Protein AF-A0A843C8K8-F1 (afdb_monomer_lite)

Foldseek 3Di:
DDDDPPPPDPPDPDFAAADPLQVVLLVVLVVVLVPDPDDAPDLPQLVVLQVAWDKDKDADDPPFQAGIEIETEHEHETEDDPVPDDPPDPQQKAKDWDWFWDDDPRYIYIYTYIYIYGPSVSLVPDPDPPVLLSSLVSNLSVSLNSQLVRQVVVCVHDPPVQRNVVSRDDRPDDGPSVSSVPVCPPSVVRSLSSSQRSLVVVVKGKDKDKAALVQDDQQKHKDFPAFLVVPVVQPVQHKDKDKDKDQWPPWDWDDDPGTTMIITGRVDSNGMMMMIIIIHRRDPPDD

Structure (mmCIF, N/CA/C/O backbone):
data_AF-A0A843C8K8-F1
#
_entry.id   AF-A0A843C8K8-F1
#
loop_
_atom_site.group_PDB
_atom_site.id
_atom_site.type_symbol
_atom_site.label_atom_id
_atom_site.label_alt_id
_atom_site.label_comp_id
_atom_site.label_asym_id
_atom_site.label_entity_id
_atom_site.label_seq_id
_atom_site.pdbx_PDB_ins_code
_atom_site.Cartn_x
_atom_site.Cartn_y
_atom_site.Cartn_z
_atom_site.occupancy
_atom_site.B_iso_or_equiv
_atom_site.auth_seq_id
_atom_site.auth_comp_id
_atom_site.auth_asym_id
_atom_site.auth_atom_id
_atom_site.pdbx_PDB_model_num
ATOM 1 N N . MET A 1 1 ? 1.374 24.746 45.675 1.00 36.50 1 MET A N 1
ATOM 2 C CA . MET A 1 1 ? 1.376 23.460 44.952 1.00 36.50 1 MET A CA 1
ATOM 3 C C . MET A 1 1 ? 0.695 23.708 43.614 1.00 36.50 1 MET A C 1
ATOM 5 O O . MET A 1 1 ? -0.522 23.786 43.574 1.00 36.50 1 MET A O 1
ATOM 9 N N . PHE A 1 2 ? 1.474 24.009 42.573 1.00 31.77 2 PHE A N 1
ATOM 10 C CA . PHE A 1 2 ? 0.961 24.253 41.222 1.00 31.77 2 PHE A CA 1
ATOM 11 C C . PHE A 1 2 ? 0.890 22.905 40.502 1.00 31.77 2 PHE A C 1
ATOM 13 O O . PHE A 1 2 ? 1.922 22.283 40.266 1.00 31.77 2 PHE A O 1
ATOM 20 N N . LEU A 1 3 ? -0.322 22.437 40.214 1.00 31.28 3 LEU A N 1
ATOM 21 C CA . LEU A 1 3 ? -0.553 21.294 39.336 1.00 31.28 3 LEU A CA 1
ATOM 22 C C . LEU A 1 3 ? -0.381 21.781 37.893 1.00 31.28 3 LEU A C 1
ATOM 24 O O . LEU A 1 3 ? -1.264 22.441 37.350 1.00 31.28 3 LEU A O 1
ATOM 28 N N . LEU A 1 4 ? 0.779 21.491 37.298 1.00 28.53 4 LEU A N 1
ATOM 29 C CA . LEU A 1 4 ? 0.953 21.551 35.851 1.00 28.53 4 LEU A CA 1
ATOM 30 C C . LEU A 1 4 ? 0.167 20.377 35.257 1.00 28.53 4 LEU A C 1
ATOM 32 O O . LEU A 1 4 ? 0.599 19.228 35.324 1.00 28.53 4 LEU A O 1
ATOM 36 N N . VAL A 1 5 ? -1.004 20.668 34.699 1.00 31.78 5 VAL A N 1
ATOM 37 C CA . VAL A 1 5 ? -1.698 19.743 33.804 1.00 31.78 5 VAL A CA 1
ATOM 38 C C . VAL A 1 5 ? -0.985 19.847 32.457 1.00 31.78 5 VAL A C 1
ATOM 40 O O . VAL A 1 5 ? -1.311 20.698 31.634 1.00 31.78 5 VAL A O 1
ATOM 43 N N . CYS A 1 6 ? 0.057 19.037 32.260 1.00 30.80 6 CYS A N 1
ATOM 44 C CA . CYS A 1 6 ? 0.597 18.802 30.926 1.00 30.80 6 CYS A CA 1
ATOM 45 C C . CYS A 1 6 ? -0.424 17.957 30.163 1.00 30.80 6 CYS A C 1
ATOM 47 O O . CYS A 1 6 ? -0.454 16.737 30.301 1.00 30.80 6 CYS A O 1
ATOM 49 N N . SER A 1 7 ? -1.278 18.612 29.380 1.00 30.23 7 SER A N 1
ATOM 50 C CA . SER A 1 7 ? -2.050 17.950 28.334 1.00 30.23 7 SER A CA 1
ATOM 51 C C . SER A 1 7 ? -1.064 17.429 27.292 1.00 30.23 7 SER A C 1
ATOM 53 O O . SER A 1 7 ? -0.550 18.193 26.476 1.00 30.23 7 SER A O 1
ATOM 55 N N . ILE A 1 8 ? -0.754 16.138 27.360 1.00 34.59 8 ILE A N 1
ATOM 56 C CA . ILE A 1 8 ? -0.013 15.439 26.314 1.00 34.59 8 ILE A CA 1
ATOM 57 C C . ILE A 1 8 ? -1.003 15.266 25.158 1.00 34.59 8 ILE A C 1
ATOM 59 O O . ILE A 1 8 ? -1.773 14.313 25.125 1.00 34.59 8 ILE A O 1
ATOM 63 N N . TYR A 1 9 ? -1.053 16.243 24.253 1.00 33.44 9 TYR A N 1
ATOM 64 C CA . TYR A 1 9 ? -1.644 16.021 22.938 1.00 33.44 9 TYR A CA 1
ATOM 65 C C . TYR A 1 9 ? -0.715 15.056 22.193 1.00 33.44 9 TYR A C 1
ATOM 67 O O . TYR A 1 9 ? 0.484 15.345 22.118 1.00 33.44 9 TYR A O 1
ATOM 75 N N . PRO A 1 10 ? -1.200 13.928 21.645 1.00 42.00 10 PRO A N 1
ATOM 76 C CA . PRO A 1 10 ? -0.404 13.198 20.677 1.00 42.00 10 PRO A CA 1
ATOM 77 C C . PRO A 1 10 ? -0.187 14.144 19.491 1.00 42.00 10 PRO A C 1
ATOM 79 O O . PRO A 1 10 ? -1.145 14.671 18.923 1.00 42.00 10 PRO A O 1
ATOM 82 N N . ALA A 1 11 ? 1.076 14.442 19.193 1.00 40.44 11 ALA A N 1
ATOM 83 C CA . ALA A 1 11 ? 1.485 15.391 18.166 1.00 40.44 11 ALA A CA 1
ATOM 84 C C . ALA A 1 11 ? 1.257 14.801 16.765 1.00 40.44 11 ALA A C 1
ATOM 86 O O . ALA A 1 11 ? 2.199 14.502 16.038 1.00 40.44 11 ALA A O 1
ATOM 87 N N . PHE A 1 12 ? -0.003 14.608 16.389 1.00 56.47 12 PHE A N 1
ATOM 88 C CA . PHE A 1 12 ? -0.376 14.478 14.992 1.00 56.47 12 PHE A CA 1
ATOM 89 C C . PHE A 1 12 ? -0.497 15.893 14.434 1.00 56.47 12 PHE A C 1
ATOM 91 O O . PHE A 1 12 ? -1.189 16.724 15.020 1.00 56.47 12 PHE A O 1
ATOM 98 N N . GLY A 1 13 ? 0.202 16.179 13.333 1.00 61.47 13 GLY A N 1
ATOM 99 C CA . GLY A 1 13 ? 0.035 17.447 12.628 1.00 61.47 13 GLY A CA 1
ATOM 100 C C . GLY A 1 13 ? -1.440 17.696 12.315 1.00 61.47 13 GLY A C 1
ATOM 101 O O . GLY A 1 13 ? -2.194 16.744 12.057 1.00 61.47 13 GLY A O 1
ATOM 102 N N . ASP A 1 14 ? -1.842 18.967 12.369 1.00 78.69 14 ASP A N 1
ATOM 103 C CA . ASP A 1 14 ? -3.191 19.380 11.997 1.00 78.69 14 ASP A CA 1
ATOM 104 C C . ASP A 1 14 ? -3.522 18.845 10.603 1.00 78.69 14 ASP A C 1
ATOM 106 O O . ASP A 1 14 ? -2.689 18.848 9.695 1.00 78.69 14 ASP A O 1
ATOM 110 N N . TYR A 1 15 ? -4.751 18.370 10.436 1.00 89.31 15 TYR A N 1
ATOM 111 C CA . TYR A 1 15 ? -5.216 17.893 9.145 1.00 89.31 15 TYR A CA 1
ATOM 112 C C . TYR A 1 15 ? -5.156 19.007 8.094 1.00 89.31 15 TYR A C 1
ATOM 114 O O . TYR A 1 15 ? -5.647 20.117 8.317 1.00 89.31 15 TYR A O 1
ATOM 122 N N . VAL A 1 16 ? -4.617 18.672 6.922 1.00 94.25 16 VAL A N 1
ATOM 123 C CA . VAL A 1 16 ? -4.558 19.564 5.765 1.00 94.25 16 VAL A CA 1
ATOM 124 C C . VAL A 1 16 ? -5.224 18.886 4.574 1.00 94.25 16 VAL A C 1
ATOM 126 O O . VAL A 1 16 ? -4.827 17.793 4.172 1.00 94.25 16 VAL A O 1
ATOM 129 N N . GLU A 1 17 ? -6.222 19.559 4.000 1.00 96.12 17 GLU A N 1
ATOM 130 C CA . GLU A 1 17 ? -6.903 19.134 2.772 1.00 96.12 17 GLU A CA 1
ATOM 131 C C . GLU A 1 17 ? -5.903 18.921 1.621 1.00 96.12 17 GLU A C 1
ATOM 133 O O . GLU A 1 17 ? -4.975 19.729 1.475 1.00 96.12 17 GLU A O 1
ATOM 138 N N . PRO A 1 18 ? -6.090 17.889 0.775 1.00 97.12 18 PRO A N 1
ATOM 139 C CA . PRO A 1 18 ? -5.242 17.675 -0.385 1.00 97.12 18 PRO A CA 1
ATOM 140 C C . PRO A 1 18 ? -5.320 18.869 -1.338 1.00 97.12 18 PRO A C 1
ATOM 142 O O . PRO A 1 18 ? -6.346 19.538 -1.496 1.00 97.12 18 PRO A O 1
ATOM 145 N N . THR A 1 19 ? -4.225 19.124 -2.036 1.00 97.12 19 THR A N 1
ATOM 146 C CA . THR A 1 19 ? -4.214 20.041 -3.171 1.00 97.12 19 THR A CA 1
ATOM 147 C C . THR A 1 19 ? -5.104 19.510 -4.298 1.00 97.12 19 THR A C 1
ATOM 149 O O . THR A 1 19 ? -5.390 18.315 -4.405 1.00 97.12 19 THR A O 1
ATOM 152 N N . LEU A 1 20 ? -5.500 20.400 -5.215 1.00 97.12 20 LEU A N 1
ATOM 153 C CA . LEU A 1 20 ? -6.274 20.007 -6.394 1.00 97.12 20 LEU A CA 1
ATOM 154 C C . LEU A 1 20 ? -5.556 18.930 -7.228 1.00 97.12 20 LEU A C 1
ATOM 156 O O . LEU A 1 20 ? -6.210 18.039 -7.762 1.00 97.12 20 LEU A O 1
ATOM 160 N N . GLN A 1 21 ? -4.225 19.004 -7.326 1.00 96.44 21 GLN A N 1
ATOM 161 C CA . GLN A 1 21 ? -3.424 18.046 -8.085 1.00 96.44 21 GLN A CA 1
ATOM 162 C C . GLN A 1 21 ? -3.425 16.661 -7.425 1.00 96.44 21 GLN A C 1
ATOM 164 O O . GLN A 1 21 ? -3.649 15.667 -8.113 1.00 96.44 21 GLN A O 1
ATOM 169 N N . GLU A 1 22 ? -3.236 16.589 -6.105 1.00 96.50 22 GLU A N 1
ATOM 170 C CA . GLU A 1 22 ? -3.284 15.333 -5.342 1.00 96.50 22 GLU A CA 1
ATOM 171 C C . GLU A 1 22 ? -4.676 14.693 -5.420 1.00 96.50 22 GLU A C 1
ATOM 173 O O . GLU A 1 22 ? -4.799 13.498 -5.696 1.00 96.50 22 GLU A O 1
ATOM 178 N N . GLN A 1 23 ? -5.736 15.497 -5.281 1.00 97.69 23 GLN A N 1
ATOM 179 C CA . GLN A 1 23 ? -7.117 15.029 -5.406 1.00 97.69 23 GLN A CA 1
ATOM 180 C C . GLN A 1 23 ? -7.416 14.476 -6.809 1.00 97.69 23 GLN A C 1
ATOM 182 O O . GLN A 1 23 ? -8.039 13.421 -6.948 1.00 97.69 23 GLN A O 1
ATOM 187 N N . GLN A 1 24 ? -6.994 15.182 -7.863 1.00 97.62 24 GLN A N 1
ATOM 188 C CA . GLN A 1 24 ? -7.176 14.739 -9.248 1.00 97.62 24 GLN A CA 1
ATOM 189 C C . GLN A 1 24 ? -6.391 13.460 -9.540 1.00 97.62 24 GLN A C 1
ATOM 191 O O . GLN A 1 24 ? -6.925 12.557 -10.189 1.00 97.62 24 GLN A O 1
ATOM 196 N N . LEU A 1 25 ? -5.158 13.366 -9.035 1.00 96.69 25 LEU A N 1
ATOM 197 C CA . LEU A 1 25 ? -4.328 12.175 -9.155 1.00 96.69 25 LEU A CA 1
ATOM 198 C C . LEU A 1 25 ? -5.003 10.973 -8.490 1.00 96.69 25 LEU A C 1
ATOM 200 O O . LEU A 1 25 ? -5.185 9.951 -9.150 1.00 96.69 25 LEU A O 1
ATOM 204 N N . TYR A 1 26 ? -5.445 11.111 -7.236 1.00 97.75 26 TYR A N 1
ATOM 205 C CA . TYR A 1 26 ? -6.171 10.051 -6.537 1.00 97.75 26 TYR A CA 1
ATOM 206 C C . TYR A 1 26 ? -7.412 9.608 -7.317 1.00 97.75 26 TYR A C 1
ATOM 208 O O . TYR A 1 26 ? -7.574 8.422 -7.591 1.00 97.75 26 TYR A O 1
ATOM 216 N N . ASN A 1 27 ? -8.259 10.553 -7.736 1.00 97.88 27 ASN A N 1
ATOM 217 C CA . ASN A 1 27 ? -9.490 10.239 -8.463 1.00 97.88 27 ASN A CA 1
ATOM 218 C C . ASN A 1 27 ? -9.206 9.486 -9.770 1.00 97.88 27 ASN A C 1
ATOM 220 O O . ASN A 1 27 ? -9.913 8.533 -10.099 1.00 97.88 27 ASN A O 1
ATOM 224 N N . SER A 1 28 ? -8.169 9.896 -10.508 1.00 97.25 28 SER A N 1
ATOM 225 C CA . SER A 1 28 ? -7.759 9.226 -11.744 1.00 97.25 28 SER A CA 1
ATOM 226 C C . SER A 1 28 ? -7.267 7.806 -11.475 1.00 97.25 28 SER A C 1
ATOM 228 O O . SER A 1 28 ? -7.709 6.870 -12.141 1.00 97.25 28 SER A O 1
ATOM 230 N N . LEU A 1 29 ? -6.382 7.629 -10.489 1.00 97.19 29 LEU A N 1
ATOM 231 C CA . LEU A 1 29 ? -5.838 6.317 -10.144 1.00 97.19 29 LEU A CA 1
ATOM 232 C C . LEU A 1 29 ? -6.922 5.383 -9.609 1.00 97.19 29 LEU A C 1
ATOM 234 O O . LEU A 1 29 ? -6.967 4.226 -10.014 1.00 97.19 29 LEU A O 1
ATOM 238 N N . LEU A 1 30 ? -7.832 5.875 -8.768 1.00 97.75 30 LEU A N 1
ATOM 239 C CA . LEU A 1 30 ? -8.948 5.089 -8.249 1.00 97.75 30 LEU A CA 1
ATOM 240 C C . LEU A 1 30 ? -9.904 4.658 -9.370 1.00 97.75 30 LEU A C 1
ATOM 242 O O . LEU A 1 30 ? -10.336 3.503 -9.416 1.00 97.75 30 LEU A O 1
ATOM 246 N N . ALA A 1 31 ? -10.222 5.565 -10.297 1.00 97.62 31 ALA A N 1
ATOM 247 C CA . ALA A 1 31 ? -11.086 5.259 -11.433 1.00 97.62 31 ALA A CA 1
ATOM 248 C C . ALA A 1 31 ? -10.481 4.196 -12.359 1.00 97.62 31 ALA A C 1
ATOM 250 O O . ALA A 1 31 ? -11.221 3.407 -12.945 1.00 97.62 31 ALA A O 1
ATOM 251 N N . ASP A 1 32 ? -9.159 4.167 -12.510 1.00 96.38 32 ASP A N 1
ATOM 252 C CA . ASP A 1 32 ? -8.473 3.120 -13.264 1.00 96.38 32 ASP A CA 1
ATOM 253 C C . ASP A 1 32 ? -8.387 1.822 -12.455 1.00 96.38 32 ASP A C 1
ATOM 255 O O . ASP A 1 32 ? -8.756 0.764 -12.963 1.00 96.38 32 ASP A O 1
ATOM 259 N N . PHE A 1 33 ? -8.001 1.902 -11.179 1.00 96.75 33 PHE A N 1
ATOM 260 C CA . PHE A 1 33 ? -7.862 0.766 -10.267 1.00 96.75 33 PHE A CA 1
ATOM 261 C C . PHE A 1 33 ? -9.150 -0.057 -10.144 1.00 96.75 33 PHE A C 1
ATOM 263 O O . PHE A 1 33 ? -9.120 -1.286 -10.224 1.00 96.75 33 PHE A O 1
ATOM 270 N N . THR A 1 34 ? -10.294 0.611 -10.004 1.00 94.75 34 THR A N 1
ATOM 271 C CA . THR A 1 34 ? -11.611 -0.034 -9.848 1.00 94.75 34 THR A CA 1
ATOM 272 C C . THR A 1 34 ? -12.103 -0.743 -11.112 1.00 94.75 34 THR A C 1
ATOM 274 O O . THR A 1 34 ? -12.939 -1.640 -11.020 1.00 94.75 34 THR A O 1
ATOM 277 N N . LYS A 1 35 ? -11.565 -0.406 -12.291 1.00 94.12 35 LYS A N 1
ATOM 278 C CA . LYS A 1 35 ? -11.874 -1.096 -13.558 1.00 94.12 35 LYS A CA 1
ATOM 279 C C . LYS A 1 35 ? -11.014 -2.339 -13.783 1.00 94.12 35 LYS A C 1
ATOM 281 O O . LYS A 1 35 ? -11.307 -3.122 -14.687 1.00 94.12 35 LYS A O 1
ATOM 286 N N . LEU A 1 36 ? -9.935 -2.514 -13.016 1.00 93.81 36 LEU A N 1
ATOM 287 C CA . LEU A 1 36 ? -9.002 -3.619 -13.210 1.00 93.81 36 LEU A CA 1
ATOM 288 C C . LEU A 1 36 ? -9.630 -4.946 -12.786 1.00 93.81 36 LEU A C 1
ATOM 290 O O . LEU A 1 36 ? -9.864 -5.195 -11.601 1.00 93.81 36 LEU A O 1
ATOM 294 N N . ASN A 1 37 ? -9.790 -5.841 -13.758 1.00 90.38 37 ASN A N 1
ATOM 295 C CA . ASN A 1 37 ? -10.131 -7.237 -13.518 1.00 90.38 37 ASN A CA 1
ATOM 296 C C . ASN A 1 37 ? -8.853 -8.084 -13.406 1.00 90.38 37 ASN A C 1
ATOM 298 O O . ASN A 1 37 ? -8.485 -8.807 -14.331 1.00 90.38 37 ASN A O 1
ATOM 302 N N . VAL A 1 38 ? -8.142 -7.922 -12.291 1.00 92.56 38 VAL A N 1
ATOM 303 C CA . VAL A 1 38 ? -6.945 -8.701 -11.944 1.00 92.56 38 VAL A CA 1
ATOM 304 C C . VAL A 1 38 ? -7.054 -9.206 -10.516 1.00 92.56 38 VAL A C 1
ATOM 306 O O . VAL A 1 38 ? -7.690 -8.560 -9.675 1.00 92.56 38 VAL A O 1
ATOM 309 N N . GLN A 1 39 ? -6.439 -10.356 -10.250 1.00 91.44 39 GLN A N 1
ATOM 310 C CA . GLN A 1 39 ? -6.419 -10.932 -8.917 1.00 91.44 39 GLN A CA 1
ATOM 311 C C . GLN A 1 39 ? -5.492 -10.093 -8.033 1.00 91.44 39 GLN A C 1
ATOM 313 O O . GLN A 1 39 ? -4.328 -9.873 -8.353 1.00 91.44 39 GLN A O 1
ATOM 318 N N . LYS A 1 40 ? -6.040 -9.598 -6.928 1.00 93.94 40 LYS A N 1
ATOM 319 C CA . LYS A 1 40 ? -5.359 -8.780 -5.924 1.00 93.94 40 LYS A CA 1
ATOM 320 C C . LYS A 1 40 ? -6.043 -8.995 -4.577 1.00 93.94 40 LYS A C 1
ATOM 322 O O . LYS A 1 40 ? -7.195 -9.434 -4.555 1.00 93.94 40 LYS A O 1
ATOM 327 N N . THR A 1 41 ? -5.358 -8.687 -3.481 1.00 95.88 41 THR A N 1
ATOM 328 C CA . THR A 1 41 ? -5.988 -8.625 -2.159 1.00 95.88 41 THR A CA 1
ATOM 329 C C . THR A 1 41 ? -7.128 -7.619 -2.209 1.00 95.88 41 THR A C 1
ATOM 331 O O . THR A 1 41 ? -6.998 -6.544 -2.803 1.00 95.88 41 THR A O 1
ATOM 334 N N . ASP A 1 42 ? -8.262 -7.998 -1.629 1.00 96.38 42 ASP A N 1
ATOM 335 C CA . ASP A 1 42 ? -9.419 -7.121 -1.572 1.00 96.38 42 ASP A CA 1
ATOM 336 C C . ASP A 1 42 ? -9.132 -5.943 -0.643 1.00 96.38 42 ASP A C 1
ATOM 338 O O . ASP A 1 42 ? -8.769 -6.149 0.505 1.00 96.38 42 ASP A O 1
ATOM 342 N N . VAL A 1 43 ? -9.307 -4.728 -1.157 1.00 97.62 43 VAL A N 1
ATOM 343 C CA . VAL A 1 43 ? -9.132 -3.456 -0.439 1.00 97.62 43 VAL A CA 1
ATOM 344 C C . VAL A 1 43 ? -10.467 -2.705 -0.316 1.00 97.62 43 VAL A C 1
ATOM 346 O O . VAL A 1 43 ? -10.502 -1.485 -0.172 1.00 97.62 43 VAL A O 1
ATOM 349 N N . SER A 1 44 ? -11.592 -3.415 -0.441 1.00 97.06 44 SER A N 1
ATOM 350 C CA . SER A 1 44 ? -12.945 -2.849 -0.398 1.00 97.06 44 SER A CA 1
ATOM 351 C C . SER A 1 44 ? -13.211 -2.062 0.881 1.00 97.06 44 SER A C 1
ATOM 353 O O . SER A 1 44 ? -13.655 -0.920 0.799 1.00 97.06 44 SER A O 1
ATOM 355 N N . LYS A 1 45 ? -12.858 -2.606 2.051 1.00 97.75 45 LYS A N 1
ATOM 356 C CA . LYS A 1 45 ? -13.105 -1.943 3.338 1.00 97.75 45 LYS A CA 1
ATOM 357 C C . LYS A 1 45 ? -12.357 -0.611 3.440 1.00 97.75 45 LYS A C 1
ATOM 359 O O . LYS A 1 45 ? -12.949 0.403 3.791 1.00 97.75 45 LYS A O 1
ATOM 364 N N . VAL A 1 46 ? -11.074 -0.554 3.079 1.00 97.75 46 VAL A N 1
ATOM 365 C CA . VAL A 1 46 ? -10.360 0.739 3.093 1.00 97.75 46 VAL A CA 1
ATOM 366 C C . VAL A 1 46 ? -10.937 1.741 2.081 1.00 97.75 46 VAL A C 1
ATOM 368 O O . VAL A 1 46 ? -10.875 2.942 2.312 1.00 97.75 46 VAL A O 1
ATOM 371 N N . LEU A 1 47 ? -11.528 1.292 0.970 1.00 98.00 47 LEU A N 1
ATOM 372 C CA . LEU A 1 47 ? -12.207 2.187 0.025 1.00 98.00 47 LEU A CA 1
ATOM 373 C C . LEU A 1 47 ? -13.562 2.675 0.560 1.00 98.00 47 LEU A C 1
ATOM 375 O O . LEU A 1 47 ? -13.905 3.848 0.410 1.00 98.00 47 LEU A O 1
ATOM 379 N N . GLU A 1 48 ? -14.321 1.800 1.212 1.00 97.94 48 GLU A N 1
ATOM 380 C CA . GLU A 1 48 ? -15.595 2.129 1.854 1.00 97.94 48 GLU A CA 1
ATOM 381 C C . GLU A 1 48 ? -15.416 3.154 2.984 1.00 97.94 48 GLU A C 1
ATOM 383 O O . GLU A 1 48 ? -16.244 4.064 3.121 1.00 97.94 48 GLU A O 1
ATOM 388 N N . SER A 1 49 ? -14.300 3.087 3.725 1.00 98.06 49 SER A N 1
ATOM 389 C CA . SER A 1 49 ? -14.011 4.009 4.831 1.00 98.06 49 SER A CA 1
ATOM 390 C C . SER A 1 49 ? -13.812 5.469 4.402 1.00 98.06 49 SER A C 1
ATOM 392 O O . SER A 1 49 ? -13.891 6.358 5.254 1.00 98.06 49 SER A O 1
ATOM 394 N N . PHE A 1 50 ? -13.616 5.753 3.105 1.00 97.69 50 PHE A N 1
ATOM 395 C CA . PHE A 1 50 ? -13.629 7.125 2.570 1.00 97.69 50 PHE A CA 1
ATOM 396 C C . PHE A 1 50 ? -15.024 7.754 2.567 1.00 97.69 50 PHE A C 1
ATOM 398 O O . PHE A 1 50 ? -15.157 8.976 2.648 1.00 97.69 50 PHE A O 1
ATOM 405 N N . SER A 1 51 ? -16.069 6.935 2.447 1.00 96.38 51 SER A N 1
ATOM 406 C CA . SER A 1 51 ? -17.449 7.416 2.329 1.00 96.38 51 SER A CA 1
ATOM 407 C C . SER A 1 51 ? -18.146 7.488 3.684 1.00 96.38 51 SER A C 1
ATOM 409 O O . SER A 1 51 ? -18.865 8.448 3.965 1.00 96.38 51 SER A O 1
ATOM 411 N N . ALA A 1 52 ? -17.934 6.483 4.533 1.00 95.50 52 ALA A N 1
ATOM 412 C CA . ALA A 1 52 ? -18.528 6.406 5.860 1.00 95.50 52 ALA A CA 1
ATOM 413 C C . ALA A 1 52 ? -17.631 5.607 6.817 1.00 95.50 52 ALA A C 1
ATOM 415 O O . ALA A 1 52 ? -16.915 4.718 6.363 1.00 95.50 52 ALA A O 1
ATOM 416 N N . PRO A 1 53 ? -17.680 5.872 8.136 1.00 96.69 53 PRO A N 1
ATOM 417 C CA . PRO A 1 53 ? -16.944 5.069 9.102 1.00 96.69 53 PRO A CA 1
ATOM 418 C C . PRO A 1 53 ? -17.350 3.592 9.053 1.00 96.69 53 PRO A C 1
ATOM 420 O O . PRO A 1 53 ? -18.531 3.260 9.177 1.00 96.69 53 PRO A O 1
ATOM 423 N N . ILE A 1 54 ? -16.366 2.702 8.960 1.00 97.56 54 ILE A N 1
ATOM 424 C CA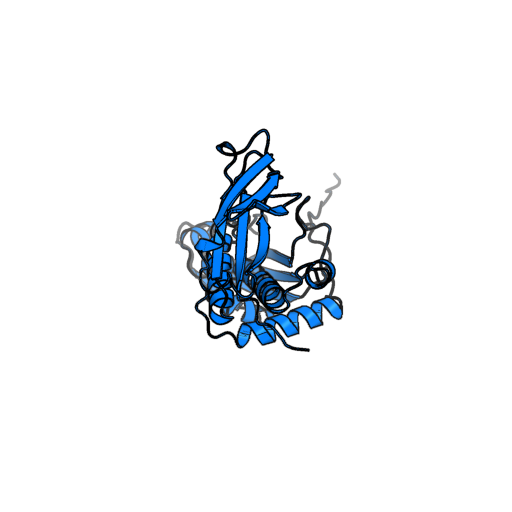 . ILE A 1 54 ? -16.554 1.267 9.170 1.00 97.56 54 ILE A CA 1
ATOM 425 C C . ILE A 1 54 ? -16.538 1.012 10.664 1.00 97.56 54 ILE A C 1
ATOM 427 O O . ILE A 1 54 ? -15.547 1.297 11.332 1.00 97.56 54 ILE A O 1
ATOM 431 N N . THR A 1 55 ? -17.639 0.478 11.187 1.00 97.62 55 THR A N 1
ATOM 432 C CA . THR A 1 55 ? -17.754 0.136 12.605 1.00 97.62 55 THR A CA 1
ATOM 433 C C . THR A 1 55 ? -17.687 -1.369 12.795 1.00 97.62 55 THR A C 1
ATOM 435 O O . THR A 1 55 ? -18.446 -2.116 12.181 1.00 97.62 55 THR A O 1
ATOM 438 N N . MET A 1 56 ? -16.795 -1.805 13.675 1.00 97.31 56 MET A N 1
ATOM 439 C CA . MET A 1 56 ? -16.636 -3.192 14.097 1.00 97.31 56 MET A CA 1
ATOM 440 C C . MET A 1 56 ? -16.746 -3.251 15.6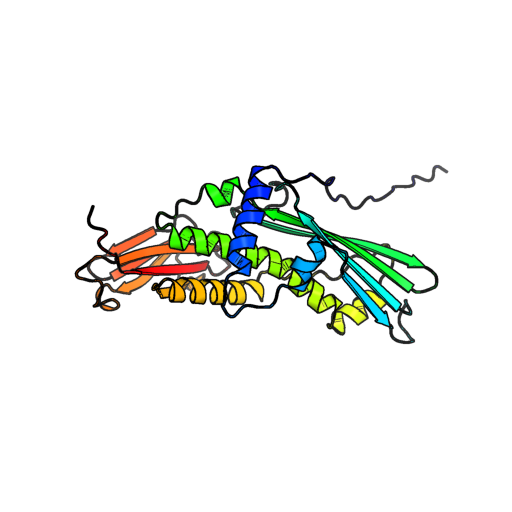13 1.00 97.31 56 MET A C 1
ATOM 442 O O . MET A 1 56 ? -16.308 -2.335 16.305 1.00 97.31 56 MET A O 1
ATOM 446 N N . SER A 1 57 ? -17.339 -4.315 16.143 1.00 97.50 57 SER A N 1
ATOM 447 C CA . SER A 1 57 ? -17.394 -4.524 17.584 1.00 97.50 57 SER A CA 1
ATOM 448 C C . SER A 1 57 ? -17.258 -5.997 17.917 1.00 97.50 57 SER A C 1
ATOM 450 O O . SER A 1 57 ? -17.779 -6.844 17.190 1.00 97.50 57 SER A O 1
ATOM 452 N N . PHE A 1 58 ? -16.553 -6.277 19.007 1.00 97.88 58 PHE A N 1
ATOM 453 C CA . PHE A 1 58 ? -16.334 -7.620 19.515 1.00 97.88 58 PHE A CA 1
ATOM 454 C C . PHE A 1 58 ? -16.338 -7.618 21.054 1.00 97.88 58 PHE A C 1
ATOM 456 O O . PHE A 1 58 ? -15.923 -6.628 21.674 1.00 97.88 58 PHE A O 1
ATOM 463 N N . PRO A 1 59 ? -16.842 -8.700 21.676 1.00 97.81 59 PRO A N 1
ATOM 464 C CA . PRO A 1 59 ? -16.761 -8.884 23.117 1.00 97.81 59 PRO A CA 1
ATOM 465 C C . PRO A 1 59 ? -15.332 -9.247 23.533 1.00 97.81 59 PRO A C 1
ATOM 467 O O . PRO A 1 59 ? -14.584 -9.818 22.745 1.00 97.81 59 PRO A O 1
ATOM 470 N N . CYS A 1 60 ? -14.995 -8.946 24.781 1.00 98.00 60 CYS A N 1
ATOM 471 C CA . CYS A 1 60 ? -13.754 -9.384 25.414 1.00 98.00 60 CYS A CA 1
ATOM 472 C C . CYS A 1 60 ? -14.003 -10.562 26.357 1.00 98.00 60 CYS A C 1
ATOM 474 O O . CYS A 1 60 ? -15.152 -10.831 26.742 1.00 98.00 60 CYS A O 1
ATOM 476 N N . ASP A 1 61 ? -12.933 -11.234 26.770 1.00 97.25 61 ASP A N 1
ATOM 477 C CA . ASP A 1 61 ? -13.025 -12.329 27.722 1.00 97.25 61 ASP A CA 1
ATOM 478 C C . ASP A 1 61 ? -13.332 -11.826 29.137 1.00 97.25 61 ASP A C 1
ATOM 480 O O . ASP A 1 61 ? -13.114 -10.676 29.509 1.00 97.25 61 ASP A O 1
ATOM 484 N N . THR A 1 62 ? -13.845 -12.723 29.983 1.00 92.81 62 THR A N 1
ATOM 485 C CA . THR A 1 62 ? -14.322 -12.369 31.337 1.00 92.81 62 THR A CA 1
ATOM 486 C C . THR A 1 62 ? -13.223 -11.810 32.252 1.00 92.81 62 THR A C 1
ATOM 488 O O . THR A 1 62 ? -13.535 -11.125 33.224 1.00 92.81 62 THR A O 1
ATOM 491 N N . ASN A 1 63 ? -11.954 -12.108 31.964 1.00 93.88 63 ASN A N 1
ATOM 492 C CA . ASN A 1 63 ? -10.809 -11.673 32.767 1.00 93.88 63 ASN A CA 1
ATOM 493 C C . ASN A 1 63 ? -10.061 -10.473 32.162 1.00 93.88 63 ASN A C 1
ATOM 495 O O . ASN A 1 63 ? -9.078 -10.033 32.760 1.00 93.88 63 ASN A O 1
ATOM 499 N N . ASP A 1 64 ? -10.500 -9.966 31.009 1.00 97.19 64 ASP A N 1
ATOM 500 C CA . ASP A 1 64 ? -9.907 -8.783 30.393 1.00 97.19 64 ASP A CA 1
ATOM 501 C C . ASP A 1 64 ? -10.311 -7.501 31.125 1.00 97.19 64 ASP A C 1
ATOM 503 O O . ASP A 1 64 ? -11.313 -7.439 31.844 1.00 97.19 64 ASP A O 1
ATOM 507 N N . LEU A 1 65 ? -9.522 -6.442 30.923 1.00 96.31 65 LEU A N 1
ATOM 508 C CA . LEU A 1 65 ? -9.806 -5.124 31.493 1.00 96.31 65 LEU A CA 1
ATOM 509 C C . LEU A 1 65 ? -11.153 -4.558 31.022 1.00 96.31 65 LEU A C 1
ATOM 511 O O . LEU A 1 65 ? -11.884 -3.941 31.802 1.00 96.31 65 LEU A O 1
ATOM 515 N N . ASN A 1 66 ? -11.453 -4.726 29.737 1.00 97.81 66 ASN A N 1
ATOM 516 C CA . ASN A 1 66 ? -12.680 -4.253 29.117 1.00 97.81 66 ASN A CA 1
ATOM 517 C C . ASN A 1 66 ? -13.590 -5.437 28.800 1.00 97.81 66 ASN A C 1
ATOM 519 O O . ASN A 1 66 ? -13.130 -6.544 28.587 1.00 97.81 66 ASN A O 1
ATOM 523 N N . SER A 1 67 ? -14.892 -5.184 28.735 1.00 97.69 67 SER A N 1
ATOM 524 C CA . SER A 1 67 ? -15.924 -6.170 28.393 1.00 97.69 67 SER A CA 1
ATOM 525 C C . SER A 1 67 ? -16.261 -6.198 26.900 1.00 97.69 67 SER A C 1
ATOM 527 O O . SER A 1 67 ? -16.829 -7.171 26.408 1.00 97.69 67 SER A O 1
ATOM 529 N N . ASN A 1 68 ? -15.961 -5.114 26.180 1.00 98.19 68 ASN A N 1
ATOM 530 C CA . ASN A 1 68 ? -16.267 -4.960 24.763 1.00 98.19 68 ASN A CA 1
ATOM 531 C C . ASN A 1 68 ? -15.386 -3.877 24.137 1.00 98.19 68 ASN A C 1
ATOM 533 O O . ASN A 1 68 ? -15.147 -2.829 24.752 1.00 98.19 68 ASN A O 1
ATOM 537 N N . VAL A 1 69 ? -15.015 -4.089 22.879 1.00 98.44 69 VAL A N 1
ATOM 538 C CA . VAL A 1 69 ? -14.338 -3.102 22.038 1.00 98.44 69 VAL A CA 1
ATOM 539 C C . VAL A 1 69 ? -15.244 -2.729 20.873 1.00 98.44 69 VAL A C 1
ATOM 541 O O . VAL A 1 69 ? -15.878 -3.581 20.247 1.00 98.44 69 VAL A O 1
ATOM 544 N N . THR A 1 70 ? -15.301 -1.439 20.566 1.00 98.38 70 THR A N 1
ATOM 545 C CA . THR A 1 70 ? -15.888 -0.924 19.327 1.00 98.38 70 THR A CA 1
ATOM 546 C C . THR A 1 70 ? -14.833 -0.110 18.599 1.00 98.38 70 THR A C 1
ATOM 548 O O . THR A 1 70 ? -14.289 0.826 19.171 1.00 98.38 70 THR A O 1
ATOM 551 N N . ALA A 1 71 ? -14.546 -0.434 17.346 1.00 98.25 71 ALA A N 1
ATOM 552 C CA . ALA A 1 71 ? -13.651 0.333 16.492 1.00 98.25 71 ALA A CA 1
ATOM 553 C C . ALA A 1 71 ? -14.451 1.014 15.378 1.00 98.25 71 ALA A C 1
ATOM 555 O O . ALA A 1 71 ? -15.206 0.346 14.675 1.00 98.25 71 ALA A O 1
ATOM 556 N N . ALA A 1 72 ? -14.276 2.322 15.209 1.00 98.25 72 ALA A N 1
ATOM 557 C CA . ALA A 1 72 ? -14.814 3.106 14.105 1.00 98.25 72 ALA A CA 1
ATOM 558 C C . ALA A 1 72 ? -13.655 3.645 13.261 1.00 98.25 72 ALA A C 1
ATOM 560 O O . ALA A 1 72 ? -12.793 4.365 13.766 1.00 98.25 72 ALA A O 1
ATOM 561 N N . ILE A 1 73 ? -13.623 3.280 11.981 1.00 98.50 73 ILE A N 1
ATOM 562 C CA . ILE A 1 73 ? -12.510 3.563 11.073 1.00 98.50 73 ILE A CA 1
ATOM 563 C C . ILE A 1 73 ? -13.017 4.392 9.908 1.00 98.50 73 ILE A C 1
ATOM 565 O O . ILE A 1 73 ? -13.845 3.930 9.123 1.00 98.50 73 ILE A O 1
ATOM 569 N N . LYS A 1 74 ? -12.489 5.601 9.768 1.00 98.38 74 LYS A N 1
ATOM 570 C CA . LYS A 1 74 ? -12.748 6.487 8.642 1.00 98.38 74 LYS A CA 1
ATOM 571 C C . LYS A 1 74 ? -11.429 6.862 7.989 1.00 98.38 74 LYS A C 1
ATOM 573 O O . LYS A 1 74 ? -10.427 7.036 8.677 1.00 98.38 74 LYS A O 1
ATOM 578 N N . THR A 1 75 ? -11.438 6.998 6.672 1.00 98.19 75 THR A N 1
ATOM 579 C CA . THR A 1 75 ? -10.280 7.461 5.910 1.00 98.19 75 THR A CA 1
ATOM 580 C C . THR A 1 75 ? -10.647 8.732 5.165 1.00 98.19 75 THR A C 1
ATOM 582 O O . THR A 1 75 ? -11.782 8.916 4.730 1.00 98.19 75 THR A O 1
ATOM 585 N N . LYS A 1 76 ? -9.691 9.639 5.021 1.00 97.31 76 LYS A N 1
ATOM 586 C CA . LYS A 1 76 ? -9.812 10.828 4.179 1.00 97.31 76 LYS A CA 1
ATOM 587 C C . LYS A 1 76 ? -8.530 11.037 3.391 1.00 97.31 76 LYS A C 1
ATOM 589 O O . LYS A 1 76 ? -7.472 10.525 3.752 1.00 97.31 76 LYS A O 1
ATOM 594 N N . LEU A 1 77 ? -8.638 11.782 2.302 1.00 97.88 77 LEU A N 1
ATOM 595 C CA . LEU A 1 77 ? -7.462 12.261 1.589 1.00 97.88 77 LEU A CA 1
ATOM 596 C C . LEU A 1 77 ? -6.863 13.429 2.360 1.00 97.88 77 LEU A C 1
ATOM 598 O O . LEU A 1 77 ? -7.601 14.230 2.926 1.00 97.88 77 LEU A O 1
ATOM 602 N N . ALA A 1 78 ? -5.543 13.523 2.371 1.00 96.75 78 ALA A N 1
ATOM 603 C CA . ALA A 1 78 ? -4.822 14.637 2.963 1.00 96.75 78 ALA A CA 1
ATOM 604 C C . ALA A 1 78 ? -3.697 15.089 2.030 1.00 96.75 78 ALA A C 1
ATOM 606 O O . ALA A 1 78 ? -3.255 14.342 1.150 1.00 96.75 78 ALA A O 1
ATOM 607 N N . LYS A 1 79 ? -3.238 16.324 2.228 1.00 95.69 79 LYS A N 1
ATOM 608 C CA . LYS A 1 79 ? -2.049 16.846 1.557 1.00 95.69 79 LYS A CA 1
ATOM 609 C C . LYS A 1 79 ? -0.831 16.000 1.911 1.00 95.69 79 LYS A C 1
ATOM 611 O O . LYS A 1 79 ? -0.656 15.628 3.069 1.00 95.69 79 LYS A O 1
ATOM 616 N N . PHE A 1 80 ? 0.040 15.764 0.937 1.00 92.81 80 PHE A N 1
ATOM 617 C CA . PHE A 1 80 ? 1.295 15.075 1.167 1.00 92.81 80 PHE A CA 1
ATOM 618 C C . PHE A 1 80 ? 2.223 15.864 2.093 1.00 92.81 80 PHE A C 1
ATOM 620 O O . PHE A 1 80 ? 2.556 17.029 1.847 1.00 92.81 80 PHE A O 1
ATOM 627 N N . ASP A 1 81 ? 2.657 15.202 3.164 1.00 89.25 81 ASP A N 1
ATOM 628 C CA . ASP A 1 81 ? 3.573 15.754 4.150 1.00 89.25 81 ASP A CA 1
ATOM 629 C C . ASP A 1 81 ? 4.982 15.177 3.961 1.00 89.25 81 ASP A C 1
ATOM 631 O O . ASP A 1 81 ? 5.279 14.039 4.326 1.00 89.25 81 ASP A O 1
ATOM 635 N N . ASN A 1 82 ? 5.880 16.003 3.418 1.00 82.94 82 ASN A N 1
ATOM 636 C CA . ASN A 1 82 ? 7.285 15.641 3.221 1.00 82.94 82 ASN A CA 1
ATOM 637 C C . ASN A 1 82 ? 8.028 15.348 4.537 1.00 82.94 82 ASN A C 1
ATOM 639 O O . ASN A 1 82 ? 9.089 14.731 4.494 1.00 82.94 82 ASN A O 1
ATOM 643 N N . THR A 1 83 ? 7.508 15.781 5.690 1.00 80.06 83 THR A N 1
ATOM 644 C CA . THR A 1 83 ? 8.118 15.503 7.000 1.00 80.06 83 THR A CA 1
ATOM 645 C C . THR A 1 83 ? 7.812 14.096 7.514 1.00 80.06 83 THR A C 1
ATOM 647 O O . THR A 1 83 ? 8.524 13.601 8.384 1.00 80.06 83 THR A O 1
ATOM 650 N N . LEU A 1 84 ? 6.793 13.436 6.951 1.00 76.69 84 LEU A N 1
ATOM 651 C CA . LEU A 1 84 ? 6.420 12.057 7.274 1.00 76.69 84 LEU A CA 1
ATOM 652 C C . LEU A 1 84 ? 7.077 11.027 6.340 1.00 76.69 84 LEU A C 1
ATOM 654 O O . LEU A 1 84 ? 6.991 9.827 6.591 1.00 76.69 84 LEU A O 1
ATOM 658 N N . GLY A 1 85 ? 7.734 11.472 5.265 1.00 61.03 85 GLY A N 1
ATOM 659 C CA . GLY A 1 85 ? 8.479 10.595 4.364 1.00 61.03 85 GLY A CA 1
ATOM 660 C C . GLY A 1 85 ? 9.746 10.035 5.021 1.00 61.03 85 GLY A C 1
ATOM 661 O O . GLY A 1 85 ? 10.453 10.739 5.738 1.00 61.03 85 GLY A O 1
ATOM 662 N N . HIS A 1 86 ? 10.067 8.766 4.759 1.00 52.84 86 HIS A N 1
ATOM 663 C CA . HIS A 1 86 ? 11.331 8.174 5.201 1.00 52.84 86 HIS A CA 1
ATOM 664 C C . HIS A 1 86 ? 12.524 8.790 4.450 1.00 52.84 86 HIS A C 1
ATOM 666 O O . HIS A 1 86 ? 12.493 8.929 3.224 1.00 52.84 86 HIS A O 1
ATOM 672 N N . GLU A 1 87 ? 13.595 9.138 5.175 1.00 36.50 87 GLU A N 1
ATOM 673 C CA . GLU A 1 87 ? 14.824 9.665 4.574 1.00 36.50 87 GLU A CA 1
ATOM 674 C C . GLU A 1 87 ? 15.386 8.707 3.509 1.00 36.50 87 GLU A C 1
ATOM 676 O O . GLU A 1 87 ? 15.558 7.511 3.741 1.00 36.50 87 GLU A O 1
ATOM 681 N N . GLY A 1 88 ? 15.713 9.248 2.332 1.00 35.41 88 GLY A N 1
ATOM 682 C CA . GLY A 1 88 ? 16.431 8.519 1.281 1.00 35.41 88 GLY A CA 1
ATOM 683 C C . GLY A 1 88 ? 15.566 7.724 0.299 1.00 35.41 88 GLY A C 1
ATOM 684 O O . GLY A 1 88 ? 16.109 7.186 -0.666 1.00 35.41 88 GLY A O 1
ATOM 685 N N . THR A 1 89 ? 14.241 7.699 0.463 1.00 42.94 89 THR A N 1
ATOM 686 C CA . THR A 1 89 ? 13.318 7.112 -0.521 1.00 42.94 89 THR A CA 1
ATOM 687 C C . THR A 1 89 ? 12.256 8.119 -0.926 1.00 42.94 89 THR A C 1
ATOM 689 O O . THR A 1 89 ? 11.542 8.646 -0.081 1.00 42.94 89 THR A O 1
ATOM 692 N N . THR A 1 90 ? 12.114 8.370 -2.226 1.00 49.41 90 THR A N 1
ATOM 693 C CA . THR A 1 90 ? 10.950 9.081 -2.758 1.00 49.41 90 THR A CA 1
ATOM 694 C C . THR A 1 90 ? 9.709 8.220 -2.502 1.00 49.41 90 THR A C 1
ATOM 696 O O . THR A 1 90 ? 9.470 7.246 -3.218 1.00 49.41 90 THR A O 1
ATOM 699 N N . THR A 1 91 ? 8.952 8.523 -1.448 1.00 67.31 91 THR A N 1
ATOM 700 C CA . THR A 1 91 ? 7.705 7.822 -1.130 1.00 67.31 91 THR A CA 1
ATOM 701 C C . THR A 1 91 ? 6.620 8.258 -2.114 1.00 67.31 91 THR A C 1
ATOM 703 O O . THR A 1 91 ? 6.390 9.449 -2.326 1.00 67.31 91 THR A O 1
ATOM 706 N N . GLY A 1 92 ? 5.989 7.281 -2.774 1.00 84.31 92 GLY A N 1
ATOM 707 C CA . GLY A 1 92 ? 4.887 7.528 -3.711 1.00 84.31 92 GLY A CA 1
ATOM 708 C C . GLY A 1 92 ? 3.596 7.935 -2.996 1.00 84.31 92 GLY A C 1
ATOM 709 O O . GLY A 1 92 ? 2.809 8.711 -3.531 1.00 84.31 92 GLY A O 1
ATOM 710 N N . GLY A 1 93 ? 3.409 7.475 -1.763 1.00 91.31 93 GLY A N 1
ATOM 711 C CA . GLY A 1 93 ? 2.326 7.884 -0.887 1.00 91.31 93 GLY A CA 1
ATOM 712 C C . GLY A 1 93 ? 2.641 7.568 0.571 1.00 91.31 93 GLY A C 1
ATOM 713 O O . GLY A 1 93 ? 3.747 7.128 0.893 1.00 91.31 93 GLY A O 1
ATOM 714 N N . ILE A 1 94 ? 1.685 7.891 1.438 1.00 92.44 94 ILE A N 1
ATOM 715 C CA . ILE A 1 94 ? 1.673 7.576 2.865 1.00 92.44 94 ILE A CA 1
ATOM 716 C C . ILE A 1 94 ? 0.230 7.252 3.253 1.00 92.44 94 ILE A C 1
ATOM 718 O O . ILE A 1 94 ? -0.676 8.052 3.001 1.00 92.44 94 ILE A O 1
ATOM 722 N N . TYR A 1 95 ? 0.023 6.126 3.929 1.00 94.38 95 TYR A N 1
ATOM 723 C CA . TYR A 1 95 ? -1.195 5.848 4.683 1.00 94.38 95 TYR A CA 1
ATOM 724 C C . TYR A 1 95 ? -0.921 5.976 6.187 1.00 94.38 95 TYR A C 1
ATOM 726 O O . TYR A 1 95 ? -0.168 5.194 6.766 1.00 94.38 95 TYR A O 1
ATOM 734 N N . SER A 1 96 ? -1.543 6.956 6.840 1.00 93.56 96 SER A N 1
ATOM 735 C CA . SER A 1 96 ? -1.355 7.237 8.264 1.00 93.56 96 SER A CA 1
ATOM 736 C C . SER A 1 96 ? -2.553 6.778 9.091 1.00 93.56 96 SER A C 1
ATOM 738 O O . SER A 1 96 ? -3.699 7.141 8.810 1.00 93.56 96 SER A O 1
ATOM 740 N N . TRP A 1 97 ? -2.273 6.009 10.144 1.00 94.44 97 TRP A N 1
ATOM 741 C CA . TRP A 1 97 ? -3.250 5.617 11.155 1.00 94.44 97 TRP A CA 1
ATOM 742 C C . TRP A 1 97 ? -3.272 6.633 12.298 1.00 94.44 97 TRP A C 1
ATOM 744 O O . TRP A 1 97 ? -2.283 6.787 13.013 1.00 94.44 97 TRP A O 1
ATOM 754 N N . LYS A 1 98 ? -4.410 7.311 12.487 1.00 93.25 98 LYS A N 1
ATOM 755 C CA . LYS A 1 98 ? -4.607 8.297 13.563 1.00 93.25 98 LYS A CA 1
ATOM 756 C C . LYS A 1 98 ? -5.767 7.865 14.445 1.00 93.25 98 LYS A C 1
ATOM 758 O O . LYS A 1 98 ? -6.914 8.240 14.201 1.00 93.25 98 LYS A O 1
ATOM 763 N N . CYS A 1 99 ? -5.469 7.051 15.452 1.00 95.38 99 CY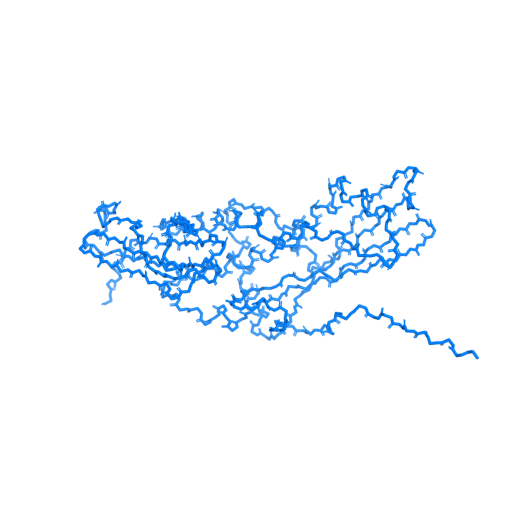S A N 1
ATOM 764 C CA . CYS A 1 99 ? -6.482 6.508 16.348 1.00 95.38 99 CYS A CA 1
ATOM 765 C C . CYS A 1 99 ? -6.438 7.130 17.743 1.00 95.38 99 CYS A C 1
ATOM 767 O O . CYS A 1 99 ? -5.392 7.545 18.236 1.00 95.38 99 CYS A O 1
ATOM 769 N N . SER A 1 100 ? -7.596 7.141 18.393 1.00 95.62 100 SER A N 1
ATOM 770 C CA . SER A 1 100 ? -7.766 7.509 19.796 1.00 95.62 100 SER A CA 1
ATOM 771 C C . SER A 1 100 ? -8.628 6.471 20.502 1.00 95.62 100 SER A C 1
ATOM 773 O O . SER A 1 100 ? -9.544 5.907 19.900 1.00 95.62 100 SER A O 1
ATOM 775 N N . ILE A 1 101 ? -8.337 6.225 21.778 1.00 97.06 101 ILE A N 1
ATOM 776 C CA . ILE A 1 101 ? -9.087 5.293 22.619 1.00 97.06 101 ILE A CA 1
ATOM 777 C C . ILE A 1 101 ? -9.868 6.102 23.653 1.00 97.06 101 ILE A C 1
ATOM 779 O O . ILE A 1 101 ? -9.331 6.972 24.335 1.00 97.06 101 ILE A O 1
ATOM 783 N N . THR A 1 102 ? -11.152 5.800 23.785 1.00 96.44 102 THR A N 1
ATOM 784 C CA . THR A 1 102 ? -12.023 6.330 24.839 1.00 96.44 102 THR A CA 1
ATOM 785 C C . THR A 1 102 ? -12.622 5.170 25.618 1.00 96.44 102 THR A C 1
ATOM 787 O O . THR A 1 102 ? -12.785 4.083 25.068 1.00 96.44 102 THR A O 1
ATOM 790 N N . SER A 1 103 ? -12.929 5.372 26.900 1.00 94.81 103 SER A N 1
ATOM 791 C CA . SER A 1 103 ? -13.488 4.327 27.763 1.00 94.81 103 SER A CA 1
ATOM 792 C C . SER A 1 103 ? -14.728 4.826 28.495 1.00 94.81 103 SER A C 1
ATOM 794 O O . SER A 1 103 ? -14.769 5.971 28.950 1.00 94.81 103 SER A O 1
ATOM 796 N N . SER A 1 104 ? -15.742 3.968 28.591 1.00 94.44 104 SER A N 1
ATOM 797 C CA . SER A 1 104 ? -16.980 4.210 29.334 1.00 94.44 104 SER A CA 1
ATOM 798 C C . SER A 1 104 ? -17.580 2.871 29.754 1.00 94.44 104 SER A C 1
ATOM 800 O O . SER A 1 104 ? -17.674 1.952 28.945 1.00 94.44 104 SER A O 1
ATOM 802 N N . ASP A 1 105 ? -17.974 2.755 31.025 1.00 92.50 105 ASP A N 1
ATOM 803 C CA . ASP A 1 105 ? -18.677 1.590 31.585 1.00 92.50 105 ASP A CA 1
ATOM 804 C C . ASP A 1 105 ? -17.999 0.236 31.298 1.00 92.50 105 ASP A C 1
ATOM 806 O O . ASP A 1 105 ? -18.653 -0.749 30.957 1.00 92.50 105 ASP A O 1
ATOM 810 N N . GLY A 1 106 ? -16.665 0.192 31.407 1.00 91.31 106 GLY A N 1
ATOM 811 C CA . GLY A 1 106 ? -15.882 -1.020 31.148 1.00 91.31 106 GLY A CA 1
ATOM 812 C C . GLY A 1 106 ? -15.879 -1.446 29.677 1.00 91.31 106 GLY A C 1
ATOM 813 O O . GLY A 1 106 ? -15.697 -2.624 29.382 1.00 91.31 106 GLY A O 1
ATOM 814 N N . LYS A 1 107 ? -16.132 -0.521 28.749 1.00 97.19 107 LYS A N 1
ATOM 815 C CA . LYS A 1 107 ? -16.022 -0.711 27.299 1.00 97.19 107 LYS A CA 1
ATOM 816 C C . LYS A 1 107 ? -15.059 0.319 26.739 1.00 97.19 107 LYS A C 1
ATOM 818 O O . LYS A 1 107 ? -15.012 1.444 27.242 1.00 97.19 107 LYS A O 1
ATOM 823 N N . ILE A 1 108 ? -14.353 -0.029 25.668 1.00 97.50 108 ILE A N 1
ATOM 824 C CA . ILE A 1 108 ? -13.543 0.937 24.922 1.00 97.50 108 ILE A CA 1
ATOM 825 C C . ILE A 1 108 ? -14.106 1.187 23.530 1.00 97.50 108 ILE A C 1
ATOM 827 O O . ILE A 1 108 ? -14.621 0.288 22.866 1.00 97.50 108 ILE A O 1
ATOM 831 N N . THR A 1 109 ? -13.990 2.438 23.095 1.00 98.12 109 THR A N 1
ATOM 832 C CA . THR A 1 109 ? -14.227 2.852 21.714 1.00 98.12 109 THR A CA 1
ATOM 833 C C . THR A 1 109 ? -12.928 3.378 21.124 1.00 98.12 109 THR A C 1
ATOM 835 O O . THR A 1 109 ? -12.337 4.318 21.659 1.00 98.12 109 THR A O 1
ATOM 838 N N . ILE A 1 110 ? -12.506 2.773 20.022 1.00 98.25 110 ILE A N 1
ATOM 839 C CA . ILE A 1 110 ? -11.348 3.146 19.222 1.00 98.25 110 ILE A CA 1
ATOM 840 C C . ILE A 1 110 ? -11.861 3.935 18.018 1.00 98.25 110 ILE A C 1
ATOM 842 O O . ILE A 1 110 ? -12.584 3.389 17.189 1.00 98.25 110 ILE A O 1
ATOM 846 N N . ASN A 1 111 ? -11.499 5.209 17.908 1.00 97.88 111 ASN A N 1
ATOM 847 C CA . ASN A 1 111 ? -11.867 6.052 16.770 1.00 97.88 111 ASN A CA 1
ATOM 848 C C . ASN A 1 111 ? -10.621 6.365 15.951 1.00 97.88 111 ASN A C 1
ATOM 850 O O . ASN A 1 111 ? -9.703 6.997 16.477 1.00 97.88 111 ASN A O 1
ATOM 854 N N . CYS A 1 112 ? -10.603 5.940 14.690 1.00 97.69 112 CYS A N 1
ATOM 855 C CA . CYS A 1 112 ? -9.503 6.149 13.756 1.00 97.69 112 CYS A CA 1
ATOM 856 C C . CYS A 1 112 ? -9.929 7.079 12.612 1.00 97.69 112 CYS A C 1
ATOM 858 O O . CYS A 1 112 ? -10.838 6.750 11.850 1.00 97.69 112 CYS A O 1
ATOM 860 N N . GLU A 1 113 ? -9.244 8.216 12.484 1.00 96.88 113 GLU A N 1
ATOM 861 C CA . GLU A 1 113 ? -9.415 9.212 11.417 1.00 96.88 113 GLU A CA 1
ATOM 862 C C . GLU A 1 113 ? -8.176 9.201 10.516 1.00 96.88 113 GLU A C 1
ATOM 864 O O . GLU A 1 113 ? -7.307 10.072 10.579 1.00 96.88 113 GLU A O 1
ATOM 869 N N . ASN A 1 114 ? -8.079 8.151 9.709 1.00 97.00 114 ASN A N 1
ATOM 870 C CA . ASN A 1 114 ? -6.911 7.833 8.904 1.00 97.00 114 ASN A CA 1
ATOM 871 C C . ASN A 1 114 ? -6.754 8.776 7.711 1.00 97.00 114 ASN A C 1
ATOM 873 O O . ASN A 1 114 ? -7.728 9.307 7.173 1.00 97.00 114 ASN A O 1
ATOM 877 N N . GLU A 1 115 ? -5.520 8.924 7.245 1.00 96.88 115 GLU A N 1
ATOM 878 C CA . GLU A 1 115 ? -5.181 9.813 6.136 1.00 96.88 115 GLU A CA 1
ATOM 879 C C . GLU A 1 115 ? -4.412 9.061 5.053 1.00 96.88 115 GLU A C 1
ATOM 881 O O . GLU A 1 115 ? -3.389 8.441 5.334 1.00 96.88 115 GLU A O 1
ATOM 886 N N . LEU A 1 116 ? -4.893 9.145 3.812 1.00 96.94 116 LEU A N 1
ATOM 887 C CA . LEU A 1 116 ? -4.148 8.745 2.623 1.00 96.94 116 LEU A CA 1
ATOM 888 C C . LEU A 1 116 ? -3.584 9.994 1.944 1.00 96.94 116 LEU A C 1
ATOM 890 O O . LEU A 1 116 ? -4.328 10.904 1.574 1.00 96.94 116 LEU A O 1
ATOM 894 N N . MET A 1 117 ? -2.277 9.998 1.731 1.00 95.62 117 MET A N 1
ATOM 895 C CA . MET A 1 117 ? -1.531 11.077 1.101 1.00 95.62 117 MET A CA 1
ATOM 896 C C . MET A 1 117 ? -0.799 10.526 -0.122 1.00 95.62 117 MET A C 1
ATOM 898 O O . MET A 1 117 ? -0.069 9.546 -0.008 1.00 95.62 117 MET A O 1
ATOM 902 N N . LEU A 1 118 ? -0.955 11.146 -1.290 1.00 95.12 118 LEU A N 1
ATOM 903 C CA . LEU A 1 118 ? -0.206 10.775 -2.496 1.00 95.12 118 LEU A CA 1
ATOM 904 C C . LEU A 1 118 ? 0.781 11.878 -2.849 1.00 95.12 118 LEU A C 1
ATOM 906 O O . LEU A 1 118 ? 0.394 13.039 -2.938 1.00 95.12 118 LEU A O 1
ATOM 910 N N . ASN A 1 119 ? 2.036 11.519 -3.107 1.00 92.94 119 ASN A N 1
ATOM 911 C CA . ASN A 1 119 ? 3.055 12.476 -3.518 1.00 92.94 119 ASN A CA 1
ATOM 912 C C . ASN A 1 119 ? 2.909 12.781 -5.014 1.00 92.94 119 ASN A C 1
ATOM 914 O O . ASN A 1 119 ? 3.533 12.127 -5.856 1.00 92.94 119 ASN A O 1
ATOM 918 N N . SER A 1 120 ? 2.053 13.746 -5.362 1.00 92.38 120 SER A N 1
ATOM 919 C CA . SER A 1 120 ? 1.789 14.079 -6.766 1.00 92.38 120 SER A CA 1
ATOM 920 C C . SER A 1 120 ? 3.045 14.522 -7.506 1.00 92.38 120 SER A C 1
ATOM 922 O O . SER A 1 120 ? 3.239 14.109 -8.647 1.00 92.38 120 SER A O 1
ATOM 924 N N . ASP A 1 121 ? 3.920 15.290 -6.859 1.00 89.00 121 ASP A N 1
ATOM 925 C CA . ASP A 1 121 ? 5.171 15.754 -7.457 1.00 89.00 121 ASP A CA 1
ATOM 926 C C . ASP A 1 121 ? 6.090 14.579 -7.804 1.00 89.00 121 ASP A C 1
ATOM 928 O O . ASP A 1 121 ? 6.580 14.494 -8.929 1.00 89.00 121 ASP A O 1
ATOM 932 N N . ALA A 1 122 ? 6.276 13.629 -6.885 1.00 85.81 122 ALA A N 1
ATOM 933 C CA . ALA A 1 122 ? 7.090 12.443 -7.140 1.00 85.81 122 ALA A CA 1
ATOM 934 C C . ALA A 1 122 ? 6.493 11.524 -8.212 1.00 85.81 122 ALA A C 1
ATOM 936 O O . ALA A 1 122 ? 7.212 11.058 -9.098 1.00 85.81 122 ALA A O 1
ATOM 937 N N . ILE A 1 123 ? 5.185 11.262 -8.134 1.00 87.62 123 ILE A N 1
ATOM 938 C CA . ILE A 1 123 ? 4.486 10.370 -9.066 1.00 87.62 123 ILE A CA 1
ATOM 939 C C . ILE A 1 123 ? 4.525 10.953 -10.485 1.00 87.62 123 ILE A C 1
ATOM 941 O O . ILE A 1 123 ? 4.865 10.259 -11.445 1.00 87.62 123 ILE A O 1
ATOM 945 N N . LEU A 1 124 ? 4.221 12.245 -10.629 1.00 86.00 124 LEU A N 1
ATOM 946 C CA . LEU A 1 124 ? 4.151 12.909 -11.932 1.00 86.00 124 LEU A CA 1
ATOM 947 C C . LEU A 1 124 ? 5.533 13.242 -12.512 1.00 86.00 124 LEU A C 1
ATOM 949 O O . LEU A 1 124 ? 5.654 13.376 -13.730 1.00 86.00 124 LEU A O 1
ATOM 953 N N . ALA A 1 125 ? 6.576 13.339 -11.681 1.00 83.12 125 ALA A N 1
ATOM 954 C CA . ALA A 1 125 ? 7.958 13.544 -12.125 1.00 83.12 125 ALA A CA 1
ATOM 955 C C . ALA A 1 125 ? 8.682 12.250 -12.543 1.00 83.12 125 ALA A C 1
ATOM 957 O O . ALA A 1 125 ? 9.879 12.298 -12.847 1.00 83.12 125 ALA A O 1
ATOM 958 N N . SER A 1 126 ? 7.998 11.098 -12.563 1.00 77.88 126 SER A N 1
ATOM 959 C CA . SER A 1 126 ? 8.605 9.822 -12.953 1.00 77.88 126 SER A CA 1
ATOM 960 C C . SER A 1 126 ? 9.328 9.920 -14.304 1.00 77.88 126 SER A C 1
ATOM 962 O O . SER A 1 126 ? 8.803 10.426 -15.296 1.00 77.88 126 SER A O 1
ATOM 964 N N . THR A 1 127 ? 10.562 9.409 -14.338 1.00 73.44 127 THR A N 1
ATOM 965 C CA . THR A 1 127 ? 11.418 9.407 -15.537 1.00 73.44 127 THR A CA 1
ATOM 966 C C . THR A 1 127 ? 11.179 8.196 -16.445 1.00 73.44 127 THR A C 1
ATOM 968 O O . THR A 1 127 ? 11.825 8.078 -17.493 1.00 73.44 127 THR A O 1
ATOM 971 N N . GLU A 1 128 ? 10.240 7.316 -16.075 1.00 81.81 128 GLU A N 1
ATOM 972 C CA . GLU A 1 128 ? 9.821 6.176 -16.888 1.00 81.81 128 GLU A CA 1
ATOM 973 C C . GLU A 1 128 ? 9.265 6.659 -18.234 1.00 81.81 128 GLU A C 1
ATOM 975 O O . GLU A 1 128 ? 8.266 7.377 -18.311 1.00 81.81 128 GLU A O 1
ATOM 980 N N . ARG A 1 129 ? 9.920 6.245 -19.322 1.00 77.38 129 ARG A N 1
ATOM 981 C CA . ARG A 1 129 ? 9.597 6.679 -20.689 1.00 77.38 129 ARG A CA 1
ATOM 982 C C . ARG A 1 129 ? 8.476 5.861 -21.318 1.00 77.38 129 ARG A C 1
ATOM 984 O O . ARG A 1 129 ? 7.880 6.308 -22.298 1.00 77.38 129 ARG A O 1
ATOM 991 N N . ASN A 1 130 ? 8.230 4.651 -20.826 1.00 82.81 130 ASN A N 1
ATOM 992 C CA . ASN A 1 130 ? 7.138 3.809 -21.273 1.00 82.81 130 ASN A CA 1
ATOM 993 C C . ASN A 1 130 ? 5.852 4.198 -20.518 1.00 82.81 130 ASN A C 1
ATOM 995 O O . ASN A 1 130 ? 5.719 3.874 -19.338 1.00 82.81 130 ASN A O 1
ATOM 999 N N . PRO A 1 131 ? 4.871 4.835 -21.185 1.00 87.19 131 PRO A N 1
ATOM 1000 C CA . PRO A 1 131 ? 3.660 5.314 -20.521 1.00 87.19 131 PRO A CA 1
ATOM 1001 C C . PRO A 1 131 ? 2.834 4.182 -19.899 1.00 87.19 131 PRO A C 1
ATOM 1003 O O . PRO A 1 131 ? 2.158 4.400 -18.901 1.00 87.19 131 PRO A O 1
ATOM 1006 N N . THR A 1 132 ? 2.906 2.969 -20.455 1.00 88.88 132 THR A N 1
ATOM 1007 C CA . THR A 1 132 ? 2.218 1.801 -19.898 1.00 88.88 132 THR A CA 1
ATOM 1008 C C . THR A 1 132 ? 2.848 1.358 -18.582 1.00 88.88 132 THR A C 1
ATOM 1010 O O . THR A 1 132 ? 2.119 1.077 -17.638 1.00 88.88 132 THR A O 1
ATOM 1013 N N . ILE A 1 133 ? 4.184 1.337 -18.494 1.00 88.69 133 ILE A N 1
ATOM 1014 C CA . ILE A 1 133 ? 4.878 1.017 -17.237 1.00 88.69 133 ILE A CA 1
ATOM 1015 C C . ILE A 1 133 ? 4.576 2.099 -16.204 1.00 88.69 133 ILE A C 1
ATOM 1017 O O . ILE A 1 133 ? 4.160 1.769 -15.102 1.00 88.69 133 ILE A O 1
ATOM 1021 N N . ASN A 1 134 ? 4.680 3.374 -16.586 1.00 89.00 134 ASN A N 1
ATOM 1022 C CA . ASN A 1 134 ? 4.389 4.498 -15.699 1.00 89.00 134 ASN A CA 1
ATOM 1023 C C . ASN A 1 134 ? 2.967 4.409 -15.107 1.00 89.00 134 ASN A C 1
ATOM 1025 O O . ASN A 1 134 ? 2.795 4.482 -13.894 1.00 89.00 134 ASN A O 1
ATOM 1029 N N . GLN A 1 135 ? 1.949 4.154 -15.941 1.00 92.44 135 GLN A N 1
ATOM 1030 C CA . GLN A 1 135 ? 0.575 3.977 -15.462 1.00 92.44 135 GLN A CA 1
ATOM 1031 C C . GLN A 1 135 ? 0.451 2.801 -14.481 1.00 92.44 135 GLN A C 1
ATOM 1033 O O . GLN A 1 135 ? -0.208 2.932 -13.450 1.00 92.44 135 GLN A O 1
ATOM 1038 N N . ILE A 1 136 ? 1.086 1.663 -14.781 1.00 93.44 136 ILE A N 1
ATOM 1039 C CA . ILE A 1 136 ? 1.083 0.487 -13.902 1.00 93.44 136 ILE A CA 1
ATOM 1040 C C . ILE A 1 136 ? 1.758 0.807 -12.567 1.00 93.44 136 ILE A C 1
ATOM 1042 O O . ILE A 1 136 ? 1.201 0.491 -11.520 1.00 93.44 136 ILE A O 1
ATOM 1046 N N . GLU A 1 137 ? 2.912 1.469 -12.573 1.00 90.81 137 GLU A N 1
ATOM 1047 C CA . GLU A 1 137 ? 3.622 1.842 -11.348 1.00 90.81 137 GLU A CA 1
ATOM 1048 C C . GLU A 1 137 ? 2.807 2.788 -10.465 1.00 90.81 137 GLU A C 1
ATOM 1050 O O . GLU A 1 137 ? 2.780 2.606 -9.247 1.00 90.81 137 GLU A O 1
ATOM 1055 N N . ASN A 1 138 ? 2.082 3.736 -11.060 1.00 93.69 138 ASN A N 1
ATOM 1056 C CA . ASN A 1 138 ? 1.215 4.644 -10.308 1.00 93.69 138 ASN A CA 1
ATOM 1057 C C . ASN A 1 138 ? 0.035 3.896 -9.663 1.00 93.69 138 ASN A C 1
ATOM 1059 O O . ASN A 1 138 ? -0.332 4.176 -8.522 1.00 93.69 138 ASN A O 1
ATOM 1063 N N . LEU A 1 139 ? -0.533 2.906 -10.360 1.00 95.81 139 LEU A N 1
ATOM 1064 C CA . LEU A 1 139 ? -1.570 2.029 -9.804 1.00 95.81 139 LEU A CA 1
ATOM 1065 C C . LEU A 1 139 ? -1.031 1.152 -8.672 1.00 95.81 139 LEU A C 1
ATOM 1067 O O . LEU A 1 139 ? -1.725 0.936 -7.680 1.00 95.81 139 LEU A O 1
ATOM 1071 N N . VAL A 1 140 ? 0.205 0.663 -8.804 1.00 94.19 140 VAL A N 1
ATOM 1072 C CA . VAL A 1 140 ? 0.888 -0.104 -7.756 1.00 94.19 140 VAL A CA 1
ATOM 1073 C C . VAL A 1 140 ? 1.109 0.755 -6.511 1.00 94.19 140 VAL A C 1
ATOM 1075 O O . VAL A 1 140 ? 0.908 0.250 -5.413 1.00 94.19 140 VAL A O 1
ATOM 1078 N N . ILE A 1 141 ? 1.457 2.039 -6.663 1.00 93.81 141 ILE A N 1
ATOM 1079 C CA . ILE A 1 141 ? 1.577 2.974 -5.532 1.00 93.81 141 ILE A CA 1
ATOM 1080 C C . ILE A 1 141 ? 0.236 3.124 -4.810 1.00 93.81 141 ILE A C 1
ATOM 1082 O O . ILE A 1 141 ? 0.184 2.934 -3.601 1.00 93.81 141 ILE A O 1
ATOM 1086 N N . LEU A 1 142 ? -0.863 3.391 -5.526 1.00 96.69 142 LEU A N 1
ATOM 1087 C CA . LEU A 1 142 ? -2.178 3.482 -4.879 1.00 96.69 142 LEU A CA 1
ATOM 1088 C C . LEU A 1 142 ? -2.529 2.178 -4.146 1.00 96.69 142 LEU A C 1
ATOM 1090 O O . LEU A 1 142 ? -2.958 2.213 -2.997 1.00 96.69 142 LEU A O 1
ATOM 1094 N N . TYR A 1 143 ? -2.332 1.029 -4.794 1.00 97.69 143 TYR A N 1
ATOM 1095 C CA . TYR A 1 143 ? -2.618 -0.270 -4.189 1.00 97.69 143 TYR A CA 1
ATOM 1096 C C . TYR A 1 143 ? -1.773 -0.531 -2.933 1.00 97.69 143 TYR A C 1
ATOM 1098 O O . TYR A 1 143 ? -2.310 -1.021 -1.945 1.00 97.69 143 TYR A O 1
ATOM 1106 N N . HIS A 1 144 ? -0.490 -0.159 -2.946 1.00 95.56 144 HIS A N 1
ATOM 1107 C CA . HIS A 1 144 ? 0.404 -0.248 -1.790 1.00 95.56 144 HIS A CA 1
ATOM 1108 C C . HIS A 1 144 ? -0.161 0.501 -0.580 1.00 95.56 144 HIS A C 1
ATOM 1110 O O . HIS A 1 144 ? -0.313 -0.082 0.492 1.00 95.56 144 HIS A O 1
ATOM 1116 N N . GLU A 1 145 ? -0.543 1.766 -0.761 1.00 95.88 145 GLU A N 1
ATOM 1117 C CA . GLU A 1 145 ? -1.075 2.562 0.347 1.00 95.88 145 GLU A CA 1
ATOM 1118 C C . GLU A 1 145 ? -2.436 2.047 0.834 1.00 95.88 145 GLU A C 1
ATOM 1120 O O . GLU A 1 145 ? -2.725 2.059 2.029 1.00 95.88 145 GLU A O 1
ATOM 1125 N N . LEU A 1 146 ? -3.276 1.532 -0.070 1.00 98.00 146 LEU A N 1
ATOM 1126 C CA . LEU A 1 146 ? -4.536 0.895 0.320 1.00 98.00 146 LEU A CA 1
ATOM 1127 C C . LEU A 1 146 ? -4.297 -0.376 1.150 1.00 98.00 146 LEU A C 1
ATOM 1129 O O . LEU A 1 146 ? -5.049 -0.630 2.089 1.00 98.00 146 LEU A O 1
ATOM 1133 N N . LEU A 1 147 ? -3.244 -1.151 0.868 1.00 97.88 147 LEU A N 1
ATOM 1134 C CA . LEU A 1 147 ? -2.899 -2.333 1.665 1.00 97.88 147 LEU A CA 1
ATOM 1135 C C . LEU A 1 147 ? -2.503 -1.977 3.105 1.00 97.88 147 LEU A C 1
ATOM 1137 O O . LEU A 1 147 ? -2.915 -2.686 4.021 1.00 97.88 147 LEU A O 1
ATOM 1141 N N . HIS A 1 148 ? -1.782 -0.872 3.325 1.00 96.19 148 HIS A N 1
ATOM 1142 C CA . HIS A 1 148 ? -1.471 -0.380 4.677 1.00 96.19 148 HIS A CA 1
ATOM 1143 C C . HIS A 1 148 ? -2.737 -0.122 5.516 1.00 96.19 148 HIS A C 1
ATOM 1145 O O . HIS A 1 148 ? -2.752 -0.364 6.727 1.00 96.19 148 HIS A O 1
ATOM 1151 N N . GLY A 1 149 ? -3.817 0.343 4.881 1.00 97.56 149 GLY A N 1
ATOM 1152 C CA . GLY A 1 149 ? -5.127 0.458 5.519 1.00 97.56 149 GLY A CA 1
ATOM 1153 C C . GLY A 1 149 ? -5.828 -0.894 5.669 1.00 97.56 149 GLY A C 1
ATOM 1154 O O . GLY A 1 149 ? -6.292 -1.262 6.745 1.00 97.56 149 GLY A O 1
ATOM 1155 N N . GLN A 1 150 ? -5.894 -1.673 4.597 1.00 98.50 150 GLN A N 1
ATOM 1156 C CA . GLN A 1 150 ? -6.674 -2.904 4.576 1.00 98.50 150 GLN A CA 1
ATOM 1157 C C . GLN A 1 150 ? -6.166 -3.964 5.564 1.00 98.50 150 GLN A C 1
ATOM 1159 O O . GLN A 1 150 ? -6.971 -4.548 6.284 1.00 98.50 150 GLN A O 1
ATOM 1164 N N . LEU A 1 151 ? -4.849 -4.180 5.650 1.00 97.94 151 LEU A N 1
ATOM 1165 C CA . LEU A 1 151 ? -4.267 -5.209 6.523 1.00 97.94 151 LEU A CA 1
ATOM 1166 C C . LEU A 1 151 ? -4.592 -4.968 8.002 1.00 97.94 151 LEU A C 1
ATOM 1168 O O . LEU A 1 151 ? -4.924 -5.899 8.734 1.00 97.94 151 LEU A O 1
ATOM 1172 N N . MET A 1 152 ? -4.555 -3.709 8.433 1.00 97.69 152 MET A N 1
ATOM 1173 C CA . MET A 1 152 ? -4.913 -3.339 9.798 1.00 97.69 152 MET A CA 1
ATOM 1174 C C . MET A 1 152 ? -6.433 -3.408 10.025 1.00 97.69 152 MET A C 1
ATOM 1176 O O . MET A 1 152 ? -6.859 -3.869 11.080 1.00 97.69 152 MET A O 1
ATOM 1180 N N . ILE A 1 153 ? -7.268 -3.043 9.040 1.00 98.38 153 ILE A N 1
ATOM 1181 C CA . ILE A 1 153 ? -8.724 -3.270 9.126 1.00 98.38 153 ILE A CA 1
ATOM 1182 C C . ILE A 1 153 ? -9.031 -4.767 9.286 1.00 98.38 153 ILE A C 1
ATOM 1184 O O . ILE A 1 153 ? -9.888 -5.134 10.090 1.00 98.38 153 ILE A O 1
ATOM 1188 N N . ASP A 1 154 ? -8.340 -5.641 8.556 1.00 98.06 154 ASP A N 1
ATOM 1189 C CA . ASP A 1 154 ? -8.545 -7.086 8.657 1.00 98.06 154 ASP A CA 1
ATOM 1190 C C . ASP A 1 154 ? -8.076 -7.649 10.003 1.00 98.06 154 ASP A C 1
ATOM 1192 O O . ASP A 1 154 ? -8.766 -8.497 10.578 1.00 98.06 154 ASP A O 1
ATOM 1196 N N . ALA A 1 155 ? -6.986 -7.116 10.565 1.00 97.62 155 ALA A N 1
ATOM 1197 C CA . ALA A 1 155 ? -6.559 -7.435 11.926 1.00 97.62 155 ALA A CA 1
ATOM 1198 C C . ALA A 1 155 ? -7.618 -7.035 12.965 1.00 97.62 155 ALA A C 1
ATOM 1200 O O . ALA A 1 155 ? -8.046 -7.877 13.752 1.00 97.62 155 ALA A O 1
ATOM 1201 N N . ILE A 1 156 ? -8.127 -5.800 12.900 1.00 97.75 156 ILE A N 1
ATOM 1202 C CA . ILE A 1 156 ? -9.215 -5.315 13.770 1.00 97.75 156 ILE A CA 1
ATOM 1203 C C . ILE A 1 156 ? -10.486 -6.157 13.596 1.00 97.75 156 ILE A C 1
ATOM 1205 O O . ILE A 1 156 ? -11.261 -6.325 14.534 1.00 97.75 156 ILE A O 1
ATOM 1209 N N . SER A 1 157 ? -10.723 -6.689 12.400 1.00 97.00 157 SER A N 1
ATOM 1210 C CA . SER A 1 157 ? -11.917 -7.474 12.097 1.00 97.00 157 SER A CA 1
ATOM 1211 C C . SER A 1 157 ? -11.839 -8.923 12.576 1.00 97.00 157 SER A C 1
ATOM 1213 O O . SER A 1 157 ? -12.895 -9.526 12.757 1.00 97.00 157 SER A O 1
ATOM 1215 N N . SER A 1 158 ? -10.645 -9.518 12.672 1.00 96.00 158 SER A N 1
ATOM 1216 C CA . SER A 1 158 ? -10.532 -10.987 12.723 1.00 96.00 158 SER A CA 1
ATOM 1217 C C . SER A 1 158 ? -9.295 -11.569 13.409 1.00 96.00 158 SER A C 1
ATOM 1219 O O . SER A 1 158 ? -9.200 -12.790 13.501 1.00 96.00 158 SER A O 1
ATOM 1221 N N . SER A 1 159 ? -8.338 -10.756 13.863 1.00 97.94 159 SER A N 1
ATOM 1222 C CA . SER A 1 159 ? -7.147 -11.272 14.542 1.00 97.94 159 SER A CA 1
ATOM 1223 C C . SER A 1 159 ? -7.394 -11.395 16.041 1.00 97.94 159 SER A C 1
ATOM 1225 O O . SER A 1 159 ? -7.409 -10.379 16.734 1.00 97.94 159 SER A O 1
ATOM 1227 N N . ASP A 1 160 ? -7.481 -12.630 16.541 1.00 97.12 160 ASP A N 1
ATOM 1228 C CA . ASP A 1 160 ? -7.589 -12.918 17.980 1.00 97.12 160 ASP A CA 1
ATOM 1229 C C . ASP A 1 160 ? -6.466 -12.225 18.767 1.00 97.12 160 ASP A C 1
ATOM 1231 O O . ASP A 1 160 ? -6.711 -11.528 19.743 1.00 97.12 160 ASP A O 1
ATOM 1235 N N . ALA A 1 161 ? -5.223 -12.295 18.274 1.00 97.62 161 ALA A N 1
ATOM 1236 C CA . ALA A 1 161 ? -4.082 -11.658 18.931 1.00 97.62 161 ALA A CA 1
ATOM 1237 C C . ALA A 1 161 ? -4.216 -10.126 19.017 1.00 97.62 161 ALA A C 1
ATOM 1239 O O . ALA A 1 161 ? -3.750 -9.513 19.980 1.00 97.62 161 ALA A O 1
ATOM 1240 N N . TRP A 1 162 ? -4.832 -9.496 18.011 1.00 97.94 162 TRP A N 1
ATOM 1241 C CA . TRP A 1 162 ? -5.111 -8.063 18.055 1.00 97.94 162 TRP A CA 1
ATOM 1242 C C . TRP A 1 162 ? -6.285 -7.757 18.997 1.00 97.94 162 TRP A C 1
ATOM 1244 O O . TRP A 1 162 ? -6.211 -6.796 19.764 1.00 97.94 162 TRP A O 1
ATOM 1254 N N . HIS A 1 163 ? -7.341 -8.579 18.982 1.00 98.00 163 HIS A N 1
ATOM 1255 C CA . HIS A 1 163 ? -8.500 -8.458 19.874 1.00 98.00 163 HIS A CA 1
ATOM 1256 C C . HIS A 1 163 ? -8.100 -8.579 21.346 1.00 98.00 163 HIS A C 1
ATOM 1258 O O . HIS A 1 163 ? -8.397 -7.664 22.114 1.00 98.00 163 HIS A O 1
ATOM 1264 N N . ASP A 1 164 ? -7.342 -9.613 21.714 1.00 97.25 164 ASP A N 1
ATOM 1265 C CA . ASP A 1 164 ? -6.824 -9.840 23.071 1.00 97.25 164 ASP A CA 1
ATOM 1266 C C . ASP A 1 164 ? -5.991 -8.644 23.559 1.00 97.25 164 ASP A C 1
ATOM 1268 O O . ASP A 1 164 ? -6.099 -8.187 24.704 1.00 97.25 164 ASP A O 1
ATOM 1272 N N . ASN A 1 165 ? -5.160 -8.092 22.666 1.00 97.56 165 ASN A N 1
ATOM 1273 C CA . ASN A 1 165 ? -4.360 -6.911 22.964 1.00 97.56 165 ASN A CA 1
ATOM 1274 C C . ASN A 1 165 ? -5.244 -5.684 23.215 1.00 97.56 165 ASN A C 1
ATOM 1276 O O . ASN A 1 165 ? -5.038 -4.983 24.206 1.00 97.56 165 ASN A O 1
ATOM 1280 N N . ALA A 1 166 ? -6.222 -5.438 22.340 1.00 97.62 166 ALA A N 1
ATOM 1281 C CA . ALA A 1 166 ? -7.134 -4.302 22.419 1.00 97.62 166 ALA A CA 1
ATOM 1282 C C . ALA A 1 166 ? -8.032 -4.363 23.664 1.00 97.62 166 ALA A C 1
ATOM 1284 O O . ALA A 1 166 ? -8.221 -3.344 24.331 1.00 97.62 166 ALA A O 1
ATOM 1285 N N . CYS A 1 167 ? -8.527 -5.547 24.030 1.00 98.19 167 CYS A N 1
ATOM 1286 C CA . CYS A 1 167 ? -9.358 -5.765 25.216 1.00 98.19 167 CYS A CA 1
ATOM 1287 C C . CYS A 1 167 ? -8.681 -5.339 26.526 1.00 98.19 167 CYS A C 1
ATOM 1289 O O . CYS A 1 167 ? -9.362 -4.972 27.485 1.00 98.19 167 CYS A O 1
ATOM 1291 N N . ASN A 1 168 ? -7.349 -5.276 26.545 1.00 97.44 168 ASN A N 1
ATOM 1292 C CA . ASN A 1 168 ? -6.555 -4.883 27.704 1.00 97.44 168 ASN A CA 1
ATOM 1293 C C . ASN A 1 168 ? -6.003 -3.444 27.641 1.00 97.44 168 ASN A C 1
ATOM 1295 O O . ASN A 1 168 ? -5.170 -3.076 28.468 1.00 97.44 168 ASN A O 1
ATOM 1299 N N . LYS A 1 169 ? -6.467 -2.612 26.694 1.00 97.25 169 LYS A N 1
ATOM 1300 C CA . LYS A 1 169 ? -6.031 -1.210 26.543 1.00 97.25 169 LYS A CA 1
ATOM 1301 C C . LYS A 1 169 ? -6.815 -0.226 27.408 1.00 97.25 169 LYS A C 1
ATOM 1303 O O . LYS A 1 169 ? -8.018 -0.370 27.638 1.00 97.25 169 LYS A O 1
ATOM 1308 N N . THR A 1 170 ? -6.129 0.839 27.800 1.00 96.44 170 THR A N 1
ATOM 1309 C CA . THR A 1 170 ? -6.664 2.060 28.410 1.00 96.44 170 THR A CA 1
ATOM 1310 C C . THR A 1 170 ? -6.600 3.237 27.426 1.00 96.44 170 THR A C 1
ATOM 1312 O O . THR A 1 170 ? -5.893 3.163 26.421 1.00 96.44 170 THR A O 1
ATOM 1315 N N . PRO A 1 171 ? -7.290 4.362 27.698 1.00 95.75 171 PRO A N 1
ATOM 1316 C CA . PRO A 1 171 ? -7.202 5.572 26.874 1.00 95.75 171 PRO A CA 1
ATOM 1317 C C . PRO A 1 171 ? -5.791 6.157 26.683 1.00 95.75 171 PRO A C 1
ATOM 1319 O O . PRO A 1 171 ? -5.606 7.008 25.818 1.00 95.75 171 PRO A O 1
ATOM 1322 N N . GLN A 1 172 ? -4.821 5.762 27.511 1.00 94.44 172 GLN A N 1
ATOM 1323 C CA . GLN A 1 172 ? -3.439 6.245 27.466 1.00 94.44 172 GLN A CA 1
ATOM 1324 C C . GLN A 1 172 ? -2.501 5.319 26.682 1.00 94.44 172 GLN A C 1
ATOM 1326 O O . GLN A 1 172 ? -1.350 5.690 26.462 1.00 94.44 172 GLN A O 1
ATOM 1331 N N . ASP A 1 173 ? -2.968 4.132 26.294 1.00 94.94 173 ASP A N 1
ATOM 1332 C CA . ASP A 1 173 ? -2.146 3.144 25.606 1.00 94.94 173 ASP A CA 1
ATOM 1333 C C . ASP A 1 173 ? -2.174 3.330 24.087 1.00 94.94 173 ASP A C 1
ATOM 1335 O O . ASP A 1 173 ? -3.193 3.694 23.497 1.00 94.94 173 ASP A O 1
ATOM 1339 N N . ASP A 1 174 ? -1.065 2.974 23.442 1.00 92.88 174 ASP A N 1
ATOM 1340 C CA . ASP A 1 174 ? -1.001 2.853 21.988 1.00 92.88 174 ASP A CA 1
ATOM 1341 C C . ASP A 1 174 ? -1.663 1.555 21.509 1.00 92.88 174 ASP A C 1
ATOM 1343 O O . ASP A 1 174 ? -1.604 0.512 22.172 1.00 92.88 174 ASP A O 1
ATOM 1347 N N . LEU A 1 175 ? -2.252 1.595 20.313 1.00 94.75 175 LEU A N 1
ATOM 1348 C CA . LEU A 1 175 ? -2.724 0.395 19.622 1.00 94.75 175 LEU A CA 1
ATOM 1349 C C . LEU A 1 175 ? -1.551 -0.411 19.055 1.00 94.75 175 LEU A C 1
ATOM 1351 O O . LEU A 1 175 ? -0.491 0.130 18.740 1.00 94.75 175 LEU A O 1
ATOM 1355 N N . ASP A 1 176 ? -1.761 -1.713 18.871 1.00 95.38 176 ASP A N 1
ATOM 1356 C CA . ASP A 1 176 ? -0.830 -2.534 18.106 1.00 95.38 176 ASP A CA 1
ATOM 1357 C C . ASP A 1 176 ? -0.970 -2.243 16.604 1.00 95.38 176 ASP A C 1
ATOM 1359 O O . ASP A 1 176 ? -1.904 -2.706 15.948 1.00 95.38 176 ASP A O 1
ATOM 1363 N N . TYR A 1 177 ? -0.022 -1.476 16.064 1.00 94.00 177 TYR A N 1
ATOM 1364 C CA . TYR A 1 177 ? 0.066 -1.145 14.640 1.00 94.00 177 TYR A CA 1
ATOM 1365 C C . TYR A 1 177 ? 0.969 -2.098 13.842 1.00 94.00 177 TYR A C 1
ATOM 1367 O O . TYR A 1 177 ? 1.274 -1.815 12.682 1.00 94.00 177 TYR A O 1
ATOM 1375 N N . SER A 1 178 ? 1.413 -3.227 14.404 1.00 93.75 178 SER A N 1
ATOM 1376 C CA . SER A 1 178 ? 2.298 -4.170 13.696 1.00 93.75 178 SER A CA 1
ATOM 1377 C C . SER A 1 178 ? 1.685 -4.726 12.399 1.00 93.75 178 SER A C 1
ATOM 1379 O O . SER A 1 178 ? 2.412 -5.026 11.450 1.00 93.75 178 SER A O 1
ATOM 1381 N N . TYR A 1 179 ? 0.352 -4.763 12.313 1.00 95.56 179 TYR A N 1
ATOM 1382 C CA . TYR A 1 179 ? -0.421 -5.192 11.141 1.00 95.56 179 TYR A CA 1
ATOM 1383 C C . TYR A 1 179 ? -0.502 -4.153 10.018 1.00 95.56 179 TYR A C 1
ATOM 1385 O O . TYR A 1 179 ? -0.945 -4.477 8.920 1.00 95.56 179 TYR A O 1
ATOM 1393 N N . THR A 1 180 ? -0.033 -2.924 10.252 1.00 91.12 180 THR A N 1
ATOM 1394 C CA . THR A 1 180 ? 0.163 -1.942 9.172 1.00 91.12 180 THR A CA 1
ATOM 1395 C C . THR A 1 180 ? 1.296 -2.349 8.232 1.00 91.12 180 THR A C 1
ATOM 1397 O O . THR A 1 180 ? 1.436 -1.754 7.176 1.00 91.12 180 THR A O 1
ATOM 1400 N N . ASP A 1 181 ? 2.093 -3.364 8.583 1.00 90.69 181 ASP A N 1
ATOM 1401 C CA . ASP A 1 181 ? 3.209 -3.869 7.782 1.00 90.69 181 ASP A CA 1
ATOM 1402 C C . ASP A 1 181 ? 4.258 -2.793 7.447 1.00 90.69 181 ASP A C 1
ATOM 1404 O O . ASP A 1 181 ? 4.726 -2.671 6.319 1.00 90.69 181 ASP A O 1
ATOM 1408 N N . ALA A 1 182 ? 4.678 -2.028 8.458 1.00 85.94 182 ALA A N 1
ATOM 1409 C CA . ALA A 1 182 ? 5.685 -0.968 8.321 1.00 85.94 182 ALA A CA 1
ATOM 1410 C C . ALA A 1 182 ? 7.045 -1.439 7.753 1.00 85.94 182 ALA A C 1
ATOM 1412 O O . ALA A 1 182 ? 7.821 -0.630 7.261 1.00 85.94 182 ALA A O 1
ATOM 1413 N N . ASN A 1 183 ? 7.345 -2.743 7.820 1.00 82.25 183 ASN A N 1
ATOM 1414 C CA . ASN A 1 183 ? 8.553 -3.341 7.233 1.00 82.25 183 ASN A CA 1
ATOM 1415 C C . ASN A 1 183 ? 8.293 -4.005 5.865 1.00 82.25 183 ASN A C 1
ATOM 1417 O O . ASN A 1 183 ? 9.149 -4.743 5.374 1.00 82.25 183 ASN A O 1
ATOM 1421 N N . HIS A 1 184 ? 7.100 -3.809 5.297 1.00 86.38 184 HIS A N 1
ATOM 1422 C CA . HIS A 1 184 ? 6.663 -4.290 3.986 1.00 86.38 184 HIS A CA 1
ATOM 1423 C C . HIS A 1 184 ? 6.875 -5.792 3.743 1.00 86.38 184 HIS A C 1
ATOM 1425 O O . HIS A 1 184 ? 7.205 -6.202 2.626 1.00 86.38 184 HIS A O 1
ATOM 1431 N N . LYS A 1 185 ? 6.694 -6.637 4.764 1.00 88.38 185 LYS A N 1
ATOM 1432 C CA . LYS A 1 185 ? 6.862 -8.096 4.653 1.00 88.38 185 LYS A CA 1
ATOM 1433 C C . LYS A 1 185 ? 5.711 -8.754 3.896 1.00 88.38 185 LYS A C 1
ATOM 1435 O O . LYS A 1 185 ? 5.934 -9.732 3.185 1.00 88.38 185 LYS A O 1
ATOM 1440 N N . VAL A 1 186 ? 4.498 -8.231 4.052 1.00 92.44 186 VAL A N 1
ATOM 1441 C CA . VAL A 1 186 ? 3.268 -8.724 3.415 1.00 92.44 186 VAL A CA 1
ATOM 1442 C C . VAL A 1 186 ? 2.961 -7.920 2.153 1.00 92.44 186 VAL A C 1
ATOM 1444 O O . VAL A 1 186 ? 2.631 -8.489 1.114 1.00 92.44 186 VAL A O 1
ATOM 1447 N N . ILE A 1 187 ? 3.125 -6.601 2.202 1.00 91.00 187 ILE A N 1
ATOM 1448 C CA . ILE A 1 187 ? 2.797 -5.696 1.100 1.00 91.00 187 ILE A CA 1
ATOM 1449 C C . ILE A 1 187 ? 3.733 -5.912 -0.089 1.00 91.00 187 ILE A C 1
ATOM 1451 O O . ILE A 1 187 ? 3.251 -5.972 -1.218 1.00 91.00 187 ILE A O 1
ATOM 1455 N N . THR A 1 188 ? 5.044 -6.096 0.129 1.00 88.25 188 THR A N 1
ATOM 1456 C CA . THR A 1 188 ? 6.016 -6.291 -0.967 1.00 88.25 188 THR A CA 1
ATOM 1457 C C . THR A 1 188 ? 5.647 -7.446 -1.910 1.00 88.25 188 THR A C 1
ATOM 1459 O O . THR A 1 188 ? 5.594 -7.213 -3.123 1.00 88.25 188 THR A O 1
ATOM 1462 N N . PRO A 1 189 ? 5.378 -8.682 -1.443 1.00 90.62 189 PRO A N 1
ATOM 1463 C CA . PRO A 1 189 ? 4.966 -9.749 -2.353 1.00 90.62 189 PRO A CA 1
ATOM 1464 C C . PRO A 1 189 ? 3.619 -9.455 -3.034 1.00 90.62 189 PRO A C 1
ATOM 1466 O O . PRO A 1 189 ? 3.514 -9.653 -4.244 1.00 90.62 189 PRO A O 1
ATOM 1469 N N . LEU A 1 190 ? 2.631 -8.898 -2.321 1.00 94.81 190 LEU A N 1
ATOM 1470 C CA . LEU A 1 190 ? 1.311 -8.578 -2.886 1.00 94.81 190 LEU A CA 1
ATOM 1471 C C . LEU A 1 190 ? 1.372 -7.517 -3.993 1.00 94.81 190 LEU A C 1
ATOM 1473 O O . LEU A 1 190 ? 0.767 -7.684 -5.053 1.00 94.81 190 LEU A O 1
ATOM 1477 N N . GLN A 1 191 ? 2.113 -6.428 -3.776 1.00 92.56 191 GLN A N 1
ATOM 1478 C CA . GLN A 1 191 ? 2.289 -5.387 -4.791 1.00 92.56 191 GLN A CA 1
ATOM 1479 C C . GLN A 1 191 ? 3.070 -5.913 -6.003 1.00 92.56 191 GLN A C 1
ATOM 1481 O O . GLN A 1 191 ? 2.800 -5.509 -7.132 1.00 92.56 191 GLN A O 1
ATOM 1486 N N . THR A 1 192 ? 4.027 -6.823 -5.778 1.00 90.88 192 THR A N 1
ATOM 1487 C CA . THR A 1 192 ? 4.857 -7.401 -6.841 1.00 90.88 192 THR A CA 1
ATOM 1488 C C . THR A 1 192 ? 4.021 -8.316 -7.728 1.00 90.88 192 THR A C 1
ATOM 1490 O O . THR A 1 192 ? 4.118 -8.251 -8.955 1.00 90.88 192 THR A O 1
ATOM 1493 N N . GLU A 1 193 ? 3.169 -9.147 -7.124 1.00 94.19 193 GLU A N 1
ATOM 1494 C CA . GLU A 1 193 ? 2.223 -9.988 -7.855 1.00 94.19 193 GLU A CA 1
ATOM 1495 C C . GLU A 1 193 ? 1.247 -9.134 -8.671 1.00 94.19 193 GLU A C 1
ATOM 1497 O O . GLU A 1 193 ? 1.078 -9.366 -9.871 1.00 94.19 193 GLU A O 1
ATOM 1502 N N . PHE A 1 194 ? 0.673 -8.097 -8.055 1.00 95.31 194 PHE A N 1
ATOM 1503 C CA . PHE A 1 194 ? -0.221 -7.159 -8.731 1.00 95.31 194 PHE A CA 1
ATOM 1504 C C . PHE A 1 194 ? 0.457 -6.484 -9.935 1.00 95.31 194 PHE A C 1
ATOM 1506 O O . PHE A 1 194 ? -0.079 -6.518 -11.045 1.00 95.31 194 PHE A O 1
ATOM 1513 N N . ALA A 1 195 ? 1.671 -5.951 -9.757 1.00 93.75 195 ALA A N 1
ATOM 1514 C CA . ALA A 1 195 ? 2.464 -5.367 -10.839 1.00 93.75 195 ALA A CA 1
ATOM 1515 C C . ALA A 1 195 ? 2.739 -6.385 -11.960 1.00 93.75 195 ALA A C 1
ATOM 1517 O O . ALA A 1 195 ? 2.533 -6.087 -13.138 1.00 93.75 195 ALA A O 1
ATOM 1518 N N . THR A 1 196 ? 3.129 -7.611 -11.601 1.00 93.56 196 THR A N 1
ATOM 1519 C CA . THR A 1 196 ? 3.430 -8.692 -12.553 1.00 93.56 196 THR A CA 1
ATOM 1520 C C . THR A 1 196 ? 2.218 -9.025 -13.418 1.00 93.56 196 THR A C 1
ATOM 1522 O O . THR A 1 196 ? 2.342 -9.148 -14.641 1.00 93.56 196 THR A O 1
ATOM 1525 N N . GLN A 1 197 ? 1.031 -9.136 -12.814 1.00 95.38 197 GLN A N 1
ATOM 1526 C CA . GLN A 1 197 ? -0.208 -9.400 -13.548 1.00 95.38 197 GLN A CA 1
ATOM 1527 C C . GLN A 1 197 ? -0.554 -8.259 -14.512 1.00 95.38 197 GLN A C 1
ATOM 1529 O O . GLN A 1 197 ? -0.915 -8.519 -15.662 1.00 95.38 197 GLN A O 1
ATOM 1534 N N . LEU A 1 198 ? -0.402 -7.001 -14.088 1.00 95.06 198 LEU A N 1
ATOM 1535 C CA . LEU A 1 198 ? -0.668 -5.845 -14.947 1.00 95.06 198 LEU A CA 1
ATOM 1536 C C . LEU A 1 198 ? 0.301 -5.758 -16.130 1.00 95.06 198 LEU A C 1
ATOM 1538 O O . LEU A 1 198 ? -0.136 -5.550 -17.263 1.00 95.06 198 LEU A O 1
ATOM 1542 N N . ILE A 1 199 ? 1.596 -5.982 -15.895 1.00 93.12 199 ILE A N 1
ATOM 1543 C CA . ILE A 1 199 ? 2.613 -6.008 -16.956 1.00 93.12 199 ILE A CA 1
ATOM 1544 C C . ILE A 1 199 ? 2.313 -7.128 -17.955 1.00 93.12 199 ILE A C 1
ATOM 1546 O O . ILE A 1 199 ? 2.328 -6.892 -19.165 1.00 93.12 199 ILE A O 1
ATOM 1550 N N . LYS A 1 200 ? 1.958 -8.322 -17.464 1.00 91.75 200 LYS A N 1
ATOM 1551 C CA . LYS A 1 200 ? 1.570 -9.458 -18.308 1.00 91.75 200 LYS A CA 1
ATOM 1552 C C . LYS A 1 200 ? 0.337 -9.151 -19.158 1.00 91.75 200 LYS A C 1
ATOM 1554 O O . LYS A 1 200 ? 0.339 -9.422 -20.357 1.00 91.75 200 LYS A O 1
ATOM 1559 N N . ASN A 1 201 ? -0.694 -8.546 -18.571 1.00 92.44 201 ASN A N 1
ATOM 1560 C CA . ASN A 1 201 ? -1.909 -8.151 -19.292 1.00 92.44 201 ASN A CA 1
ATOM 1561 C C . ASN A 1 201 ? -1.642 -7.066 -20.345 1.00 92.44 201 ASN A C 1
ATOM 1563 O O . ASN A 1 201 ? -2.323 -7.019 -21.368 1.00 92.44 201 ASN A O 1
ATOM 1567 N N . ALA A 1 202 ? -0.622 -6.234 -20.131 1.00 90.62 202 ALA A N 1
ATOM 1568 C CA . ALA A 1 202 ? -0.138 -5.260 -21.102 1.00 90.62 202 ALA A CA 1
ATOM 1569 C C . ALA A 1 202 ? 0.774 -5.862 -22.196 1.00 90.62 202 ALA A C 1
ATOM 1571 O O . ALA A 1 202 ? 1.276 -5.128 -23.048 1.00 90.62 202 ALA A O 1
ATOM 1572 N N . GLY A 1 203 ? 0.998 -7.182 -22.193 1.00 87.88 203 GLY A N 1
ATOM 1573 C CA . GLY A 1 203 ? 1.847 -7.879 -23.163 1.00 87.88 203 GLY A CA 1
ATOM 1574 C C . GLY A 1 203 ? 3.350 -7.776 -22.880 1.00 87.88 203 GLY A C 1
ATOM 1575 O O . GLY A 1 203 ? 4.155 -8.039 -23.775 1.00 87.88 203 GLY A O 1
ATOM 1576 N N . GLY A 1 204 ? 3.729 -7.369 -21.668 1.00 87.19 204 GLY A N 1
ATOM 1577 C CA . GLY A 1 204 ? 5.106 -7.393 -21.185 1.00 87.19 204 GLY A CA 1
ATOM 1578 C C . GLY A 1 204 ? 5.409 -8.625 -20.331 1.00 87.19 204 GLY A C 1
ATOM 1579 O O . GLY A 1 204 ? 4.545 -9.453 -20.045 1.00 87.19 204 GLY A O 1
ATOM 1580 N N . GLU A 1 205 ? 6.653 -8.716 -19.884 1.00 87.75 205 GLU A N 1
ATOM 1581 C CA . GLU A 1 205 ? 7.114 -9.663 -18.871 1.00 87.75 205 GLU A CA 1
ATOM 1582 C C . GLU A 1 205 ? 7.782 -8.883 -17.739 1.00 87.75 205 GLU A C 1
ATOM 1584 O O . GLU A 1 205 ? 8.513 -7.922 -17.987 1.00 87.75 205 GLU A O 1
ATOM 1589 N N . MET A 1 206 ? 7.521 -9.283 -16.497 1.00 89.25 206 MET A N 1
ATOM 1590 C CA . MET A 1 206 ? 8.174 -8.724 -15.321 1.00 89.25 206 MET A CA 1
ATOM 1591 C C . MET A 1 206 ? 9.080 -9.786 -14.702 1.00 89.25 206 MET A C 1
ATOM 1593 O O . MET A 1 206 ? 8.627 -10.898 -14.430 1.00 89.25 206 MET A O 1
ATOM 1597 N N . LYS A 1 207 ? 10.349 -9.444 -14.477 1.00 87.31 207 LYS A N 1
ATOM 1598 C CA . LYS A 1 207 ? 11.315 -10.273 -13.747 1.00 87.31 207 LYS A CA 1
ATOM 1599 C C . LYS A 1 207 ? 11.738 -9.565 -12.47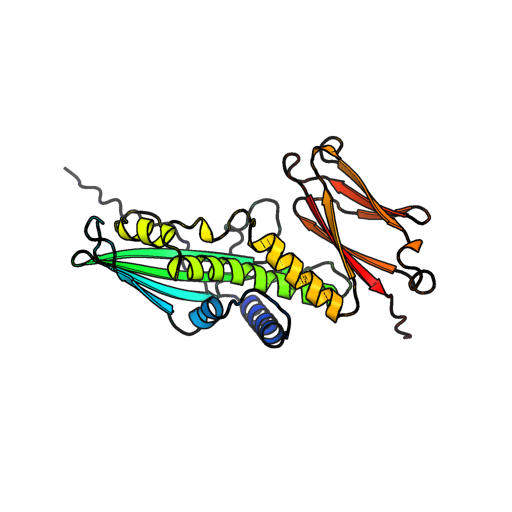4 1.00 87.31 207 LYS A C 1
ATOM 1601 O O . LYS A 1 207 ? 11.878 -8.346 -12.457 1.00 87.31 207 LYS A O 1
ATOM 1606 N N . ILE A 1 208 ? 11.931 -10.335 -11.414 1.00 88.56 208 ILE A N 1
ATOM 1607 C CA . ILE A 1 208 ? 12.341 -9.818 -10.113 1.00 88.56 208 ILE A CA 1
ATOM 1608 C C . ILE A 1 208 ? 13.751 -10.320 -9.857 1.00 88.56 208 ILE A C 1
ATOM 1610 O O . ILE A 1 208 ? 13.992 -11.525 -9.886 1.00 88.56 208 ILE A O 1
ATOM 1614 N N . GLU A 1 209 ? 14.665 -9.396 -9.603 1.00 90.00 209 GLU A N 1
ATOM 1615 C CA . GLU A 1 209 ? 16.046 -9.698 -9.251 1.00 90.00 209 GLU A CA 1
ATOM 1616 C C . GLU A 1 209 ? 16.319 -9.214 -7.834 1.00 90.00 209 GLU A C 1
ATOM 1618 O O . GLU A 1 209 ? 16.077 -8.053 -7.503 1.00 90.00 209 GLU A O 1
ATOM 1623 N N . THR A 1 210 ? 16.848 -10.105 -7.003 1.00 91.38 210 THR A N 1
ATOM 1624 C CA . THR A 1 210 ? 17.285 -9.765 -5.648 1.00 91.38 210 THR A CA 1
ATOM 1625 C C . THR A 1 210 ? 18.796 -9.612 -5.639 1.00 91.38 210 THR A C 1
ATOM 1627 O O . THR A 1 210 ? 19.506 -10.485 -6.146 1.00 91.38 210 THR A O 1
ATOM 1630 N N . ILE A 1 211 ? 19.272 -8.515 -5.050 1.00 91.88 211 ILE A N 1
ATOM 1631 C CA . ILE A 1 211 ? 20.689 -8.233 -4.837 1.00 91.88 211 ILE A CA 1
ATOM 1632 C C . ILE A 1 211 ? 20.996 -8.355 -3.353 1.00 91.88 211 ILE A C 1
ATOM 1634 O O . ILE A 1 211 ? 20.600 -7.489 -2.577 1.00 91.88 211 ILE A O 1
ATOM 1638 N N . THR A 1 212 ? 21.664 -9.427 -2.935 1.00 93.25 212 THR A N 1
ATOM 1639 C CA . THR A 1 212 ? 21.990 -9.624 -1.516 1.00 93.25 212 THR A CA 1
ATOM 1640 C C . THR A 1 212 ? 23.294 -8.912 -1.140 1.00 93.25 212 THR A C 1
ATOM 1642 O O . THR A 1 212 ? 24.159 -8.732 -2.000 1.00 93.25 212 THR A O 1
ATOM 1645 N N . PRO A 1 213 ? 23.487 -8.497 0.126 1.00 93.75 213 PRO A N 1
ATOM 1646 C CA . PRO A 1 213 ? 24.739 -7.880 0.567 1.00 93.75 213 PRO A CA 1
ATOM 1647 C C . PRO A 1 213 ? 25.998 -8.681 0.203 1.00 93.75 213 PRO A C 1
ATOM 1649 O O . PRO A 1 213 ? 27.016 -8.095 -0.167 1.00 93.75 213 PRO A O 1
ATOM 1652 N N . GLU A 1 214 ? 25.917 -10.013 0.256 1.00 94.06 214 GLU A N 1
ATOM 1653 C CA . GLU A 1 214 ? 27.034 -10.936 0.030 1.00 94.06 214 GLU A CA 1
ATOM 1654 C C . GLU A 1 214 ? 27.488 -10.998 -1.435 1.00 94.06 214 GLU A C 1
ATOM 1656 O O . GLU A 1 214 ? 28.634 -11.361 -1.697 1.00 94.06 214 GLU A O 1
ATOM 1661 N N . GLU A 1 215 ? 26.627 -10.635 -2.393 1.00 91.94 215 GLU A N 1
ATOM 1662 C CA . GLU A 1 215 ? 26.997 -10.544 -3.815 1.00 91.94 215 GLU A CA 1
ATOM 1663 C C . GLU A 1 215 ? 27.560 -9.166 -4.209 1.00 91.94 215 GLU A C 1
ATOM 1665 O O . GLU A 1 215 ? 27.840 -8.920 -5.386 1.00 91.94 215 GLU A O 1
ATOM 1670 N N . THR A 1 216 ? 27.762 -8.269 -3.237 1.00 93.69 216 THR A N 1
ATOM 1671 C CA . THR A 1 216 ? 28.280 -6.913 -3.467 1.00 93.69 216 THR A CA 1
ATOM 1672 C C . THR A 1 216 ? 29.716 -6.728 -2.971 1.00 93.69 216 THR A C 1
ATOM 1674 O O . THR A 1 216 ? 30.182 -7.397 -2.052 1.00 93.69 216 THR A O 1
ATOM 1677 N N . ASN A 1 217 ? 30.424 -5.759 -3.553 1.00 93.62 217 ASN A N 1
ATOM 1678 C CA . ASN A 1 217 ? 31.696 -5.256 -3.042 1.00 93.62 217 ASN A CA 1
ATOM 1679 C C . ASN A 1 217 ? 31.469 -3.871 -2.426 1.00 93.62 217 ASN A C 1
ATOM 1681 O O . ASN A 1 217 ? 31.347 -2.882 -3.151 1.00 93.62 217 ASN A O 1
ATOM 1685 N N . SER A 1 218 ? 31.357 -3.809 -1.095 1.00 90.12 218 SER A N 1
ATOM 1686 C CA . SER A 1 218 ? 30.992 -2.583 -0.364 1.00 90.12 218 SER A CA 1
ATOM 1687 C C . SER A 1 218 ? 29.697 -1.947 -0.897 1.00 90.12 218 SER A C 1
ATOM 1689 O O . SER A 1 218 ? 29.648 -0.754 -1.191 1.00 90.12 218 SER A O 1
ATOM 1691 N N . GLY A 1 219 ? 28.658 -2.767 -1.089 1.00 90.44 219 GLY A N 1
ATOM 1692 C CA . GLY A 1 219 ? 27.357 -2.350 -1.616 1.00 90.44 219 GLY A CA 1
ATOM 1693 C C . GLY A 1 219 ? 27.300 -2.214 -3.140 1.00 90.44 219 GLY A C 1
ATOM 1694 O O . GLY A 1 219 ? 26.209 -2.289 -3.699 1.00 90.44 219 GLY A O 1
ATOM 1695 N N . ALA A 1 220 ? 28.431 -2.054 -3.834 1.00 95.81 220 ALA A N 1
ATOM 1696 C CA . ALA A 1 220 ? 28.465 -1.959 -5.292 1.00 95.81 220 ALA A CA 1
ATOM 1697 C C . ALA A 1 220 ? 28.342 -3.338 -5.955 1.00 95.81 220 ALA A C 1
ATOM 1699 O O . ALA A 1 220 ? 28.965 -4.305 -5.513 1.00 95.81 220 ALA A O 1
ATOM 1700 N N . PHE A 1 221 ? 27.581 -3.428 -7.047 1.00 94.31 221 PHE A N 1
ATOM 1701 C CA . PHE A 1 221 ? 27.361 -4.690 -7.753 1.00 94.31 221 PHE A CA 1
ATOM 1702 C C . PHE A 1 221 ? 27.264 -4.522 -9.272 1.00 94.31 221 PHE A C 1
ATOM 1704 O O . PHE A 1 221 ? 26.986 -3.448 -9.811 1.00 94.31 221 PHE A O 1
ATOM 1711 N N . THR A 1 222 ? 27.495 -5.625 -9.980 1.00 92.94 222 THR A N 1
ATOM 1712 C CA . THR A 1 222 ? 27.178 -5.793 -11.401 1.00 92.94 222 THR A CA 1
ATOM 1713 C C . THR A 1 222 ? 26.718 -7.229 -11.612 1.00 92.94 222 THR A C 1
ATOM 1715 O O . THR A 1 222 ? 27.477 -8.164 -11.372 1.00 92.94 222 THR A O 1
ATOM 1718 N N . LYS A 1 223 ? 25.474 -7.409 -12.053 1.00 90.44 223 LYS A N 1
ATOM 1719 C CA . LYS A 1 223 ? 24.799 -8.701 -12.177 1.00 90.44 223 LYS A CA 1
ATOM 1720 C C . LYS A 1 223 ? 24.283 -8.893 -13.594 1.00 90.44 223 LYS A C 1
ATOM 1722 O O . LYS A 1 223 ? 23.695 -7.985 -14.176 1.00 90.44 223 LYS A O 1
ATOM 1727 N N . LYS A 1 224 ? 24.495 -10.079 -14.158 1.00 89.06 224 LYS A N 1
ATOM 1728 C CA . LYS A 1 224 ? 23.848 -10.475 -15.411 1.00 89.06 224 LYS A CA 1
ATOM 1729 C C . LYS A 1 224 ? 22.397 -10.834 -15.110 1.00 89.06 224 LYS A C 1
ATOM 1731 O O . LYS A 1 224 ? 22.157 -11.777 -14.367 1.00 89.06 224 LYS A O 1
ATOM 1736 N N . ILE A 1 225 ? 21.465 -10.103 -15.710 1.00 84.38 225 ILE A N 1
ATOM 1737 C CA . ILE A 1 225 ? 20.013 -10.256 -15.496 1.00 84.38 225 ILE A CA 1
ATOM 1738 C C . ILE A 1 225 ? 19.297 -10.889 -16.696 1.00 84.38 225 ILE A C 1
ATOM 1740 O O . ILE A 1 225 ? 18.085 -11.084 -16.704 1.00 84.38 225 ILE A O 1
ATOM 1744 N N . GLY A 1 226 ? 20.049 -11.203 -17.747 1.00 79.12 226 GLY A N 1
ATOM 1745 C CA . GLY A 1 226 ? 19.546 -11.944 -18.890 1.00 79.12 226 GLY A CA 1
ATOM 1746 C C . GLY A 1 226 ? 20.466 -11.847 -20.091 1.00 79.12 226 GLY A C 1
ATOM 1747 O O . GLY A 1 226 ? 21.556 -11.265 -20.041 1.00 79.12 226 GLY A O 1
ATOM 1748 N N . SER A 1 227 ? 20.003 -12.415 -21.191 1.00 77.62 227 SER A N 1
ATOM 1749 C CA . SER A 1 227 ? 20.610 -12.288 -22.504 1.00 77.62 227 SER A CA 1
ATOM 1750 C C . SER A 1 227 ? 19.584 -11.816 -23.528 1.00 77.62 227 SER A C 1
ATOM 1752 O O . SER A 1 227 ? 18.399 -12.123 -23.438 1.00 77.62 227 SER A O 1
ATOM 1754 N N . LEU A 1 228 ? 20.046 -11.126 -24.570 1.00 69.88 228 LEU A N 1
ATOM 1755 C CA . LEU A 1 228 ? 19.239 -10.829 -25.755 1.00 69.88 228 LEU A CA 1
ATOM 1756 C C . LEU A 1 228 ? 18.684 -12.109 -26.412 1.00 69.88 228 LEU A C 1
ATOM 1758 O O . LEU A 1 228 ? 17.658 -12.045 -27.084 1.00 69.88 228 LEU A O 1
ATOM 1762 N N . TYR A 1 229 ? 19.330 -13.264 -26.207 1.00 70.81 229 TYR A N 1
ATOM 1763 C CA . TYR A 1 229 ? 18.872 -14.560 -26.721 1.00 70.81 229 TYR A CA 1
ATOM 1764 C C . TYR A 1 229 ? 17.693 -15.160 -25.955 1.00 70.81 229 TYR A C 1
ATOM 1766 O O . TYR A 1 229 ? 16.947 -15.935 -26.548 1.00 70.81 229 TYR A O 1
ATOM 1774 N N . ASP A 1 230 ? 17.489 -14.779 -24.691 1.00 69.38 230 ASP A N 1
ATOM 1775 C CA . ASP A 1 230 ? 16.330 -15.220 -23.896 1.00 69.38 230 ASP A CA 1
ATOM 1776 C C . ASP A 1 230 ? 15.023 -14.631 -24.448 1.00 69.38 230 ASP A C 1
ATOM 1778 O O . ASP A 1 230 ? 13.924 -15.091 -24.148 1.00 69.38 230 ASP A O 1
ATOM 1782 N N . TYR A 1 231 ? 15.157 -13.633 -25.321 1.00 64.56 231 TYR A N 1
ATOM 1783 C CA . TYR A 1 231 ? 14.083 -12.914 -25.976 1.00 64.56 231 TYR A CA 1
ATOM 1784 C C . TYR A 1 231 ? 14.236 -13.050 -27.503 1.00 64.56 231 TYR A C 1
ATOM 1786 O O . TYR A 1 231 ? 14.420 -12.053 -28.209 1.00 64.56 231 TYR A O 1
ATOM 1794 N N . PRO A 1 232 ? 14.151 -14.274 -28.067 1.00 57.03 232 PRO A N 1
ATOM 1795 C CA . PRO A 1 232 ? 14.457 -14.525 -29.479 1.00 57.03 232 PRO A CA 1
ATOM 1796 C C . PRO A 1 232 ? 13.508 -13.776 -30.429 1.00 57.03 232 PRO A C 1
ATOM 1798 O O . PRO A 1 232 ? 13.911 -13.360 -31.516 1.00 57.03 232 PRO A O 1
ATOM 1801 N N . ASN A 1 233 ? 12.277 -13.502 -29.982 1.00 52.53 233 ASN A N 1
ATOM 1802 C CA . ASN A 1 233 ? 11.293 -12.685 -30.702 1.00 52.53 233 ASN A CA 1
ATOM 1803 C C . ASN A 1 233 ? 11.653 -11.183 -30.765 1.00 52.53 233 ASN A C 1
ATOM 1805 O O . ASN A 1 233 ? 11.002 -10.427 -31.481 1.00 52.53 233 ASN A O 1
ATOM 1809 N N . TYR A 1 234 ? 12.685 -10.737 -30.041 1.00 52.22 234 TYR A N 1
ATOM 1810 C CA . TYR A 1 234 ? 12.987 -9.327 -29.787 1.00 52.22 234 TYR A CA 1
ATOM 1811 C C . TYR A 1 234 ? 14.291 -8.867 -30.469 1.00 52.22 234 TYR A C 1
ATOM 1813 O O . TYR A 1 234 ? 14.503 -7.666 -30.647 1.00 52.22 234 TYR A O 1
ATOM 1821 N N . VAL A 1 235 ? 15.135 -9.802 -30.933 1.00 50.50 235 VAL A N 1
ATOM 1822 C CA . VAL A 1 235 ? 16.431 -9.528 -31.595 1.00 50.50 235 VAL A CA 1
ATOM 1823 C C . VAL A 1 235 ? 16.265 -8.728 -32.899 1.00 50.50 235 VAL A C 1
ATOM 1825 O O . VAL A 1 235 ? 17.159 -7.982 -33.288 1.00 50.50 235 VAL A O 1
ATOM 1828 N N . LYS A 1 236 ? 15.104 -8.827 -33.565 1.00 45.41 236 LYS A N 1
ATOM 1829 C CA . LYS A 1 236 ? 14.808 -8.098 -34.816 1.00 45.41 236 LYS A CA 1
ATOM 1830 C C . LYS A 1 236 ? 14.173 -6.714 -34.615 1.00 45.41 236 LYS A C 1
ATOM 1832 O O . LYS A 1 236 ? 14.196 -5.914 -35.545 1.00 45.41 236 LYS A O 1
ATOM 1837 N N . SER A 1 237 ? 13.624 -6.420 -33.434 1.00 45.97 237 SER A N 1
ATOM 1838 C CA . SER A 1 237 ? 12.819 -5.208 -33.176 1.00 45.97 237 SER A CA 1
ATOM 1839 C C . SER A 1 237 ? 13.391 -4.310 -32.068 1.00 45.97 237 SER A C 1
ATOM 1841 O O . SER A 1 237 ? 13.033 -3.134 -31.988 1.00 45.97 237 SER A O 1
ATOM 1843 N N . GLY A 1 238 ? 14.329 -4.830 -31.269 1.00 53.19 238 GLY A N 1
ATOM 1844 C CA . GLY A 1 238 ? 14.885 -4.191 -30.077 1.00 53.19 238 GLY A CA 1
ATOM 1845 C C . GLY A 1 238 ? 14.098 -4.567 -28.818 1.00 53.19 238 GLY A C 1
ATOM 1846 O O . GLY A 1 238 ? 12.871 -4.649 -28.845 1.00 53.19 238 GLY A O 1
ATOM 1847 N N . VAL A 1 239 ? 14.803 -4.789 -27.709 1.00 60.19 239 VAL A N 1
ATOM 1848 C CA . VAL A 1 239 ? 14.209 -4.970 -26.374 1.00 60.19 239 VAL A CA 1
ATOM 1849 C C . VAL A 1 239 ? 14.157 -3.602 -25.697 1.00 60.19 239 VAL A C 1
ATOM 1851 O O . VAL A 1 239 ? 15.150 -2.875 -25.726 1.00 60.19 239 VAL A O 1
ATOM 1854 N N . ASN A 1 240 ? 13.022 -3.246 -25.092 1.00 67.94 240 ASN A N 1
ATOM 1855 C CA . ASN A 1 240 ? 12.992 -2.163 -24.112 1.00 67.94 240 ASN A CA 1
ATOM 1856 C C . ASN A 1 240 ? 12.977 -2.793 -22.719 1.00 67.94 240 ASN A C 1
ATOM 1858 O O . ASN A 1 240 ? 11.998 -3.455 -22.368 1.00 67.94 240 ASN A O 1
ATOM 1862 N N . VAL A 1 241 ? 14.077 -2.628 -21.983 1.00 70.56 241 VAL A N 1
ATOM 1863 C CA . VAL A 1 241 ? 14.171 -3.006 -20.573 1.00 70.56 241 VAL A CA 1
ATOM 1864 C C . VAL A 1 241 ? 14.110 -1.724 -19.767 1.00 70.56 241 VAL A C 1
ATOM 1866 O O . VAL A 1 241 ? 14.987 -0.871 -19.910 1.00 70.56 241 VAL A O 1
ATOM 1869 N N . SER A 1 242 ? 13.086 -1.604 -18.934 1.00 76.69 242 SER A N 1
ATOM 1870 C CA . SER A 1 242 ? 13.066 -0.609 -17.871 1.00 76.69 242 SER A CA 1
ATOM 1871 C C . SER A 1 242 ? 13.180 -1.300 -16.522 1.00 76.69 242 SER A C 1
ATOM 1873 O O . SER A 1 242 ? 12.942 -2.507 -16.421 1.00 76.69 242 SER A O 1
ATOM 1875 N N . ALA A 1 243 ? 13.575 -0.550 -15.500 1.00 79.69 243 ALA A N 1
ATOM 1876 C CA . ALA A 1 243 ? 13.687 -1.081 -14.162 1.00 79.69 243 ALA A CA 1
ATOM 1877 C C . ALA A 1 243 ? 13.275 -0.082 -13.095 1.00 79.69 243 ALA A C 1
ATOM 1879 O O . ALA A 1 243 ? 13.584 1.107 -13.181 1.00 79.69 243 ALA A O 1
ATOM 1880 N N . ARG A 1 244 ? 12.687 -0.623 -12.034 1.00 80.75 244 ARG A N 1
ATOM 1881 C CA . ARG A 1 244 ? 12.497 0.047 -10.752 1.00 80.75 244 ARG A CA 1
ATOM 1882 C C . ARG A 1 244 ? 13.276 -0.706 -9.692 1.00 80.75 244 ARG A C 1
ATOM 1884 O O . ARG A 1 244 ? 13.294 -1.933 -9.706 1.00 80.75 244 ARG A O 1
ATOM 1891 N N . ALA A 1 245 ? 13.907 0.018 -8.777 1.00 80.44 245 ALA A N 1
ATOM 1892 C CA . ALA A 1 245 ? 14.676 -0.603 -7.715 1.00 80.44 245 ALA A CA 1
ATOM 1893 C C . ALA A 1 245 ? 14.318 -0.070 -6.332 1.00 80.44 245 ALA A C 1
ATOM 1895 O O . ALA A 1 245 ? 13.989 1.102 -6.160 1.00 80.44 245 ALA A O 1
ATOM 1896 N N . TYR A 1 246 ? 14.429 -0.963 -5.356 1.00 80.00 246 TYR A N 1
ATOM 1897 C CA . TYR A 1 246 ? 14.276 -0.710 -3.934 1.00 80.00 246 TYR A CA 1
ATOM 1898 C C . TYR A 1 246 ? 15.612 -0.989 -3.253 1.00 80.00 246 TYR A C 1
ATOM 1900 O O . TYR A 1 246 ? 16.265 -1.992 -3.552 1.00 80.00 246 TYR A O 1
ATOM 1908 N N . ASN A 1 247 ? 16.011 -0.099 -2.344 1.00 81.69 247 ASN A N 1
ATOM 1909 C CA . ASN A 1 247 ? 17.303 -0.142 -1.660 1.00 81.69 247 ASN A CA 1
ATOM 1910 C C . ASN A 1 247 ? 18.530 -0.155 -2.612 1.00 81.69 247 ASN A C 1
ATOM 1912 O O . ASN A 1 247 ? 19.583 -0.689 -2.274 1.00 81.69 247 ASN A O 1
ATOM 1916 N N . ILE A 1 248 ? 18.413 0.419 -3.817 1.00 85.50 248 ILE A N 1
ATOM 1917 C CA . ILE A 1 248 ? 19.505 0.529 -4.798 1.00 85.50 248 ILE A CA 1
ATOM 1918 C C . ILE A 1 248 ? 19.527 1.947 -5.367 1.00 85.50 248 ILE A C 1
ATOM 1920 O O . ILE A 1 248 ? 18.517 2.446 -5.859 1.00 85.50 248 ILE A O 1
ATOM 1924 N N . ILE A 1 249 ? 20.703 2.567 -5.359 1.00 86.62 249 ILE A N 1
ATOM 1925 C CA . ILE A 1 249 ? 20.969 3.877 -5.958 1.00 86.62 249 ILE A CA 1
ATOM 1926 C C . ILE A 1 249 ? 21.899 3.746 -7.165 1.00 86.62 249 ILE A C 1
ATOM 1928 O O . ILE A 1 249 ? 22.625 2.759 -7.315 1.00 86.62 249 ILE A O 1
ATOM 1932 N N . ASN A 1 250 ? 21.885 4.769 -8.026 1.00 86.69 250 ASN A N 1
ATOM 1933 C CA . ASN A 1 250 ? 22.703 4.843 -9.242 1.00 86.69 250 ASN A CA 1
ATOM 1934 C C . ASN A 1 250 ? 22.551 3.610 -10.149 1.00 86.69 250 ASN A C 1
ATOM 1936 O O . ASN A 1 250 ? 23.514 3.165 -10.772 1.00 86.69 250 ASN A O 1
ATOM 1940 N N . MET A 1 251 ? 21.339 3.050 -10.201 1.00 87.81 251 MET A N 1
ATOM 1941 C CA . MET A 1 251 ? 21.043 1.884 -11.020 1.00 87.81 251 MET A CA 1
ATOM 1942 C C . MET A 1 251 ? 21.254 2.196 -12.504 1.00 87.81 251 MET A C 1
ATOM 1944 O O . MET A 1 251 ? 20.786 3.213 -13.018 1.00 87.81 251 MET A O 1
ATOM 1948 N N . GLN A 1 252 ? 21.919 1.282 -13.202 1.00 86.75 252 GLN A N 1
ATOM 1949 C CA . GLN A 1 252 ? 22.098 1.316 -14.646 1.00 86.75 252 GLN A CA 1
ATOM 1950 C C . GLN A 1 252 ? 21.829 -0.064 -15.235 1.00 86.75 252 GLN A C 1
ATOM 1952 O O . GLN A 1 252 ? 22.272 -1.080 -14.697 1.00 86.75 252 GLN A O 1
ATOM 1957 N N . ILE A 1 253 ? 21.136 -0.083 -16.372 1.00 82.94 253 ILE A N 1
ATOM 1958 C CA . ILE A 1 253 ? 21.016 -1.264 -17.223 1.00 82.94 253 ILE A CA 1
ATOM 1959 C C . ILE A 1 253 ? 21.874 -1.014 -18.455 1.00 82.94 253 ILE A C 1
ATOM 1961 O O . ILE A 1 253 ? 21.642 -0.059 -19.199 1.00 82.94 253 ILE A O 1
ATOM 1965 N N . ILE A 1 254 ? 22.867 -1.869 -18.673 1.00 80.12 254 ILE A N 1
ATOM 1966 C CA . ILE A 1 254 ? 23.769 -1.788 -19.822 1.00 80.12 254 ILE A CA 1
ATOM 1967 C C . ILE A 1 254 ? 23.751 -3.102 -20.597 1.00 80.12 254 ILE A C 1
ATOM 1969 O O . ILE A 1 254 ? 23.660 -4.186 -20.027 1.00 80.12 254 ILE A O 1
ATOM 1973 N N . SER A 1 255 ? 23.874 -3.009 -21.918 1.00 75.31 255 SER A N 1
ATOM 1974 C CA . SER A 1 255 ? 24.078 -4.179 -22.770 1.00 75.31 255 SER A CA 1
ATOM 1975 C C . SER A 1 255 ? 25.574 -4.383 -22.973 1.00 75.31 255 SER A C 1
ATOM 1977 O O . SER A 1 255 ? 26.244 -3.524 -23.549 1.00 75.31 255 SER A O 1
ATOM 1979 N N . GLN A 1 256 ? 26.107 -5.521 -22.538 1.00 77.94 256 GLN A N 1
ATOM 1980 C CA . GLN A 1 256 ? 27.478 -5.931 -22.834 1.00 77.94 256 GLN A CA 1
ATOM 1981 C C . GLN A 1 256 ? 27.448 -7.105 -23.808 1.00 77.94 256 GLN A C 1
ATOM 1983 O O . GLN A 1 256 ? 27.143 -8.237 -23.439 1.00 77.94 256 GLN A O 1
ATOM 1988 N N . LYS A 1 257 ? 27.771 -6.838 -25.079 1.00 79.31 257 LYS A N 1
ATOM 1989 C CA . LYS A 1 257 ? 27.586 -7.797 -26.182 1.00 79.31 257 LYS A CA 1
ATOM 1990 C C . LYS A 1 257 ? 26.122 -8.261 -26.239 1.00 79.31 257 LYS A C 1
ATOM 1992 O O . LYS A 1 257 ? 25.257 -7.477 -26.610 1.00 79.31 257 LYS A O 1
ATOM 1997 N N . THR A 1 258 ? 25.863 -9.512 -25.869 1.00 76.75 258 THR A N 1
ATOM 1998 C CA . THR A 1 258 ? 24.544 -10.156 -25.859 1.00 76.75 258 THR A CA 1
ATOM 1999 C C . THR A 1 258 ? 23.940 -10.247 -24.466 1.00 76.75 258 THR A C 1
ATOM 2001 O O . THR A 1 258 ? 22.824 -10.737 -24.335 1.00 76.75 258 THR A O 1
ATOM 2004 N N . ASP A 1 259 ? 24.665 -9.829 -23.433 1.00 83.44 259 ASP A N 1
ATOM 2005 C CA . ASP A 1 259 ? 24.224 -9.920 -22.049 1.00 83.44 259 ASP A CA 1
ATOM 2006 C C . ASP A 1 259 ? 23.637 -8.589 -21.596 1.00 83.44 259 ASP A C 1
ATOM 2008 O O . ASP A 1 259 ? 24.150 -7.513 -21.919 1.00 83.44 259 ASP A O 1
ATOM 2012 N N . ILE A 1 260 ? 22.549 -8.678 -20.841 1.00 81.19 260 ILE A N 1
ATOM 2013 C CA . ILE A 1 260 ? 21.916 -7.542 -20.188 1.00 81.19 260 ILE A CA 1
ATOM 2014 C C . ILE A 1 260 ? 22.443 -7.533 -18.759 1.00 81.19 260 ILE A C 1
ATOM 2016 O O . ILE A 1 260 ? 22.244 -8.488 -18.003 1.00 81.19 260 ILE A O 1
ATOM 2020 N N . MET A 1 261 ? 23.157 -6.469 -18.415 1.00 87.38 261 MET A N 1
ATOM 2021 C CA . MET A 1 261 ? 23.790 -6.295 -17.117 1.00 87.38 261 MET A CA 1
ATOM 2022 C C . MET A 1 261 ? 23.067 -5.199 -16.345 1.00 87.38 261 MET A C 1
ATOM 2024 O O . MET A 1 261 ? 22.750 -4.143 -16.890 1.00 87.38 261 MET A O 1
ATOM 2028 N N . LEU A 1 262 ? 22.856 -5.452 -15.064 1.00 89.75 262 LEU A N 1
ATOM 2029 C CA . LEU A 1 262 ? 22.369 -4.507 -14.078 1.00 89.75 262 LEU A CA 1
ATOM 2030 C C . LEU A 1 262 ? 23.533 -4.131 -13.165 1.00 89.75 262 LEU A C 1
ATOM 2032 O O . LEU A 1 262 ? 24.211 -5.013 -12.644 1.00 89.75 262 LEU A O 1
ATOM 2036 N N . SER A 1 263 ? 23.755 -2.845 -12.936 1.00 92.12 263 SER A N 1
ATOM 2037 C CA . SER A 1 263 ? 24.747 -2.361 -11.973 1.00 92.12 263 SER A CA 1
ATOM 2038 C C . SER A 1 263 ? 24.167 -1.268 -11.093 1.00 92.12 263 SER A C 1
ATOM 2040 O O . SER A 1 263 ? 23.293 -0.524 -11.533 1.00 92.12 263 SER A O 1
ATOM 2042 N N . GLY A 1 264 ? 24.676 -1.140 -9.874 1.00 93.19 264 GLY A N 1
ATOM 2043 C CA . GLY A 1 264 ? 24.245 -0.118 -8.925 1.00 93.19 264 GLY A CA 1
ATOM 2044 C C . GLY A 1 264 ? 24.970 -0.246 -7.590 1.00 93.19 264 GLY A C 1
ATOM 2045 O O . GLY A 1 264 ? 25.967 -0.965 -7.480 1.00 93.19 264 GLY A O 1
ATOM 2046 N N . VAL A 1 265 ? 24.458 0.455 -6.579 1.00 93.56 265 VAL A N 1
ATOM 2047 C CA . VAL A 1 265 ? 24.953 0.388 -5.198 1.00 93.56 265 VAL A CA 1
ATOM 2048 C C . VAL A 1 265 ? 23.774 0.209 -4.247 1.00 93.56 265 VAL A C 1
ATOM 2050 O O . VAL A 1 265 ? 22.794 0.941 -4.364 1.00 93.56 265 VAL A O 1
ATOM 2053 N N . LEU A 1 266 ? 23.855 -0.733 -3.307 1.00 90.06 266 LEU A N 1
ATOM 2054 C CA . LEU A 1 266 ? 22.879 -0.852 -2.221 1.00 90.06 266 LEU A CA 1
ATOM 2055 C C . LEU A 1 266 ? 22.913 0.410 -1.350 1.00 90.06 266 LEU A C 1
ATOM 2057 O O . LEU A 1 266 ? 23.972 0.761 -0.826 1.00 90.06 266 LEU A O 1
ATOM 2061 N N . SER A 1 267 ? 21.773 1.084 -1.170 1.00 88.12 267 SER A N 1
ATOM 2062 C CA . SER A 1 267 ? 21.701 2.265 -0.291 1.00 88.12 267 SER A CA 1
ATOM 2063 C C . SER A 1 267 ? 21.930 1.900 1.177 1.00 88.12 267 SER A C 1
ATOM 2065 O O . SER A 1 267 ? 22.648 2.600 1.884 1.00 88.12 267 SER A O 1
ATOM 2067 N N . ASN A 1 268 ? 21.376 0.771 1.620 1.00 86.94 268 ASN A N 1
ATOM 2068 C CA . ASN A 1 268 ? 21.660 0.127 2.893 1.00 86.94 268 ASN A CA 1
ATOM 2069 C C . ASN A 1 268 ? 22.370 -1.201 2.618 1.00 86.94 268 ASN A C 1
ATOM 2071 O O . ASN A 1 268 ? 21.749 -2.183 2.211 1.00 86.94 268 ASN A O 1
ATOM 2075 N N . MET A 1 269 ? 23.675 -1.229 2.887 1.00 91.06 269 MET A N 1
ATOM 2076 C CA . MET A 1 269 ? 24.556 -2.370 2.609 1.00 91.06 269 MET A CA 1
ATOM 2077 C C . MET A 1 269 ? 24.288 -3.599 3.490 1.00 91.06 269 MET A C 1
ATOM 2079 O O . MET A 1 269 ? 24.911 -4.632 3.284 1.00 91.06 269 MET A O 1
ATOM 2083 N N . THR A 1 270 ? 23.399 -3.501 4.482 1.00 89.06 270 THR A N 1
ATOM 2084 C CA . THR A 1 270 ? 23.020 -4.626 5.358 1.00 89.06 270 THR A CA 1
ATOM 2085 C C . THR A 1 270 ? 21.722 -5.310 4.932 1.00 89.06 270 THR A C 1
ATOM 2087 O O . THR A 1 270 ? 21.357 -6.343 5.486 1.00 89.06 270 THR A O 1
ATOM 2090 N N . GLN A 1 271 ? 21.017 -4.746 3.951 1.00 86.56 271 GLN A N 1
ATOM 2091 C CA . GLN A 1 271 ? 19.738 -5.247 3.462 1.00 86.56 271 GLN A CA 1
ATOM 2092 C C . GLN A 1 271 ? 19.842 -5.582 1.977 1.00 86.56 271 GLN A C 1
ATOM 2094 O O . GLN A 1 271 ? 20.604 -4.961 1.239 1.00 86.56 271 GLN A O 1
ATOM 2099 N N . SER A 1 272 ? 19.056 -6.559 1.528 1.00 89.19 272 SER A N 1
ATOM 2100 C CA . SER A 1 272 ? 18.981 -6.871 0.100 1.00 89.19 272 SER A CA 1
ATOM 2101 C C . SER A 1 272 ? 18.299 -5.738 -0.674 1.00 89.19 272 SER A C 1
ATOM 2103 O O . SER A 1 272 ? 17.422 -5.051 -0.150 1.00 89.19 272 SER A O 1
ATOM 2105 N N . GLY A 1 273 ? 18.705 -5.542 -1.923 1.00 86.62 273 GLY A N 1
ATOM 2106 C CA . GLY A 1 273 ? 18.005 -4.723 -2.904 1.00 86.62 273 GLY A CA 1
ATOM 2107 C C . GLY A 1 273 ? 17.065 -5.572 -3.753 1.00 86.62 273 GLY A C 1
ATOM 2108 O O . GLY A 1 273 ? 17.324 -6.754 -3.977 1.00 86.62 273 GLY A O 1
ATOM 2109 N N . ILE A 1 274 ? 15.981 -4.973 -4.239 1.00 87.19 274 ILE A N 1
ATOM 2110 C CA . ILE A 1 274 ? 15.036 -5.626 -5.155 1.00 87.19 274 ILE A CA 1
ATOM 2111 C C . ILE A 1 274 ? 14.959 -4.792 -6.422 1.00 87.19 274 ILE A C 1
ATOM 2113 O O . ILE A 1 274 ? 14.767 -3.580 -6.348 1.00 87.19 274 ILE A O 1
ATOM 2117 N N . VAL A 1 275 ? 15.070 -5.437 -7.579 1.00 87.56 275 VAL A N 1
ATOM 2118 C CA . V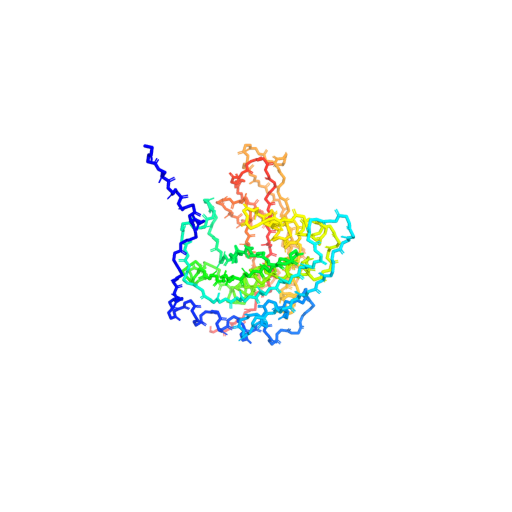AL A 1 275 ? 14.864 -4.813 -8.884 1.00 87.56 275 VAL A CA 1
ATOM 2119 C C . VAL A 1 275 ? 13.708 -5.481 -9.601 1.00 87.56 275 VAL A C 1
ATOM 2121 O O . VAL A 1 275 ? 13.671 -6.696 -9.776 1.00 87.56 275 VAL A O 1
ATOM 2124 N N . TRP A 1 276 ? 12.764 -4.660 -10.033 1.00 88.69 276 TRP A N 1
ATOM 2125 C CA . TRP A 1 276 ? 11.700 -5.021 -10.948 1.00 88.69 276 TRP A CA 1
ATOM 2126 C C . TRP A 1 276 ? 12.151 -4.675 -12.354 1.00 88.69 276 TRP A C 1
ATOM 2128 O O . TRP A 1 276 ? 12.350 -3.507 -12.668 1.00 88.69 276 TRP A O 1
ATOM 2138 N N . LEU A 1 277 ? 12.339 -5.691 -13.185 1.00 88.31 277 LEU A N 1
ATOM 2139 C CA . LEU A 1 277 ? 12.706 -5.559 -14.586 1.00 88.31 277 LEU A CA 1
ATOM 2140 C C . LEU A 1 277 ? 11.461 -5.726 -15.439 1.00 88.31 277 LEU A C 1
ATOM 2142 O O . LEU A 1 277 ? 10.805 -6.765 -15.386 1.00 88.31 277 LEU A O 1
ATOM 2146 N N . TYR A 1 278 ? 11.173 -4.732 -16.263 1.00 87.06 278 TYR A N 1
ATOM 2147 C CA . TYR A 1 278 ? 10.064 -4.762 -17.201 1.00 87.06 278 TYR A CA 1
ATOM 2148 C C . TYR A 1 278 ? 10.596 -4.968 -18.608 1.00 87.06 278 TYR A C 1
ATOM 2150 O O . TYR A 1 278 ? 11.378 -4.160 -19.113 1.00 87.06 278 TYR A O 1
ATOM 2158 N N . VAL A 1 279 ? 10.145 -6.030 -19.259 1.00 83.00 279 VAL A N 1
ATOM 2159 C CA . VAL A 1 279 ? 10.571 -6.403 -20.603 1.00 83.00 279 VAL A CA 1
ATOM 2160 C C . VAL A 1 279 ? 9.381 -6.296 -21.542 1.00 83.00 279 VAL A C 1
ATOM 2162 O O . VAL A 1 279 ? 8.402 -7.029 -21.421 1.00 83.00 279 VAL A O 1
ATOM 2165 N N . PHE A 1 280 ? 9.470 -5.382 -22.506 1.00 77.44 280 PHE A N 1
ATOM 2166 C CA . PHE A 1 280 ? 8.454 -5.205 -23.543 1.00 77.44 280 PHE A CA 1
ATOM 2167 C C . PHE A 1 280 ? 9.032 -5.451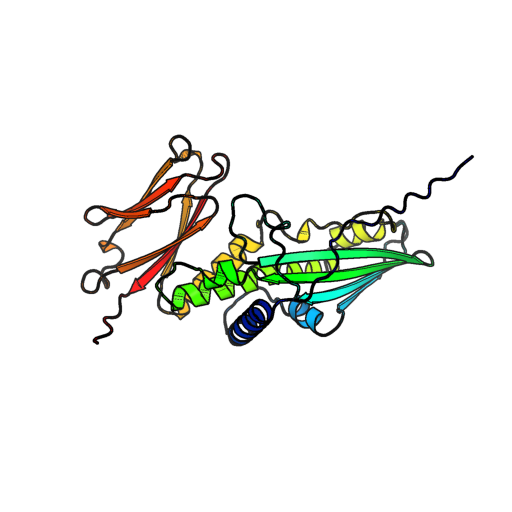 -24.935 1.00 77.44 280 PHE A C 1
ATOM 2169 O O . PHE A 1 280 ? 10.175 -5.087 -25.236 1.00 77.44 280 PHE A O 1
ATOM 2176 N N . LEU A 1 281 ? 8.206 -6.024 -25.819 1.00 66.31 281 LEU A N 1
ATOM 2177 C CA . LEU A 1 281 ? 8.480 -6.024 -27.255 1.00 66.31 281 LEU A CA 1
ATOM 2178 C C . LEU A 1 281 ? 8.444 -4.573 -27.728 1.00 66.31 281 LEU A C 1
ATOM 2180 O O . LEU A 1 281 ? 7.438 -3.882 -27.547 1.00 66.31 281 LEU A O 1
ATOM 2184 N N . ARG A 1 282 ? 9.517 -4.092 -28.362 1.00 57.50 282 ARG A N 1
ATOM 2185 C CA . ARG A 1 282 ? 9.481 -2.787 -29.022 1.00 57.50 282 ARG A CA 1
ATOM 2186 C C . ARG A 1 282 ? 8.568 -2.899 -30.240 1.00 57.50 282 ARG A C 1
ATOM 2188 O O . ARG A 1 282 ? 8.990 -3.317 -31.316 1.00 57.50 282 ARG A O 1
ATOM 2195 N N . LEU A 1 283 ? 7.302 -2.528 -30.072 1.00 44.81 283 LEU A N 1
ATOM 2196 C CA . LEU A 1 283 ? 6.416 -2.309 -31.206 1.00 44.81 283 LEU A CA 1
ATOM 2197 C C . LEU A 1 283 ? 6.994 -1.137 -32.003 1.00 44.81 283 LEU A C 1
ATOM 2199 O O . LEU A 1 283 ? 7.069 -0.012 -31.503 1.00 44.81 283 LEU A O 1
ATOM 2203 N N . TRP A 1 284 ? 7.425 -1.397 -33.237 1.00 38.66 284 TRP A N 1
ATOM 2204 C CA . TRP A 1 284 ? 7.653 -0.343 -34.219 1.00 38.66 284 TRP A CA 1
ATOM 2205 C C . TRP A 1 284 ? 6.319 0.376 -34.438 1.00 38.66 284 TRP A C 1
ATOM 2207 O O . TRP A 1 284 ? 5.506 -0.026 -35.268 1.00 38.66 284 TRP A O 1
ATOM 2217 N N . LYS A 1 285 ? 6.066 1.450 -33.685 1.00 35.06 285 LYS A N 1
ATOM 2218 C CA . LYS A 1 285 ? 5.141 2.479 -34.149 1.00 35.06 285 LYS A CA 1
ATOM 2219 C C . LYS A 1 285 ? 5.850 3.176 -35.301 1.00 35.06 285 LYS A C 1
ATOM 2221 O O . LYS A 1 285 ? 6.666 4.063 -35.073 1.00 35.06 285 LYS A O 1
ATOM 2226 N N . TYR A 1 286 ? 5.561 2.732 -36.522 1.00 33.16 286 TYR A N 1
ATOM 2227 C CA . TYR A 1 286 ? 5.740 3.567 -37.702 1.00 33.16 286 TYR A CA 1
ATOM 2228 C C . TYR A 1 286 ? 5.069 4.919 -37.411 1.00 33.16 286 TYR A C 1
ATOM 2230 O O . TYR A 1 286 ? 3.861 4.984 -37.170 1.00 33.16 286 TYR A O 1
ATOM 2238 N N . ARG A 1 287 ? 5.875 5.975 -37.363 1.00 33.88 287 ARG A N 1
ATOM 2239 C CA . ARG A 1 287 ? 5.467 7.344 -37.658 1.00 33.88 287 ARG A CA 1
ATOM 2240 C C . ARG A 1 287 ? 6.357 7.821 -38.786 1.00 33.88 287 ARG A C 1
ATOM 2242 O O . ARG A 1 287 ? 7.577 7.565 -38.684 1.00 33.88 287 ARG A O 1
#

pLDDT: mean 85.97, std 17.17, range [28.53, 98.5]

Secondary structure (DSSP, 8-state):
-----------PPPP-PPPHHHHHHHHHHHHHHTT--S-----HHHHHTTTS-EEEEEEPPTTSS-SEEEEEEEEEE----TTSSPTTS--SEEEE--EEEEEETTEEEEEEEEEEEE-HHHHHT-----HHHHHHHHHHHHHHHHHHHHHHHHHHHH-HHHHHHHHT--TTSPP--GGG-TT-TTHHHHHHHHHHHHHHHTT-EEEEEEE-GGGSBTTEEEEEEEEGGG-TTTTTT-EEEEEEEESEEEEEEEEETTEEEEEEEESSTTS-EEEEEEEEE------

Sequence (287 aa):
MFLLVCSIYPAFGDYVEPTLQEQQLYNSLLADFTKLNVQKTDVSKVLESFSAPITMSFPCDTNDLNSNVTAAIKTKLAKFDNTLGHEGTTTGGIYSWKCSITSSDGKITINCENELMLNSDAILASTERNPTINQIENLVILYHELLHGQLMIDAISSSDAWHDNACNKTPQDDLDYSYTDANHKVITPLQTEFATQLIKNAGGEMKIETITPEETNSGAFTKKIGSLYDYPNYVKSGVNVSARAYNIINMQIISQKTDIMLSGVLSNMTQSGIVWLYVFLRLWKYR

Radius of gyration: 22.81 Å; chains: 1; bounding box: 50×40×83 Å